Protein AF-A0A936RQV5-F1 (afdb_monomer)

Secondary structure (DSSP, 8-state):
---SEEEBHHHHHHH-TT----B--GGGGG-S-HHHHHHHHTT-EETTEE----TTTTHHHHHHHHHHHHHH-SPEEEEEES-TTSHHHHHHHHHHTT-EEEEEEEETT-EEEEEEETTEEEEE-TTS-EEEEE-SSEEE-TTS--TTHHHHHHHHHHHTTS--EEEE-S-HHHHHHHHH-TTEEEEE--TTSPP-S--EEEEEEES-SSTTTS-HHHHHHHHHHHHHHEEEEEEEEEEEEEE-TTS-EEEEEEEEEEEETTEEEEEEEEETT--TTHHHHHH------TTS---

Structure (mmCIF, N/CA/C/O backbone):
data_AF-A0A936RQV5-F1
#
_entry.id   AF-A0A936RQV5-F1
#
loop_
_atom_site.group_PDB
_atom_site.id
_atom_site.type_symbol
_atom_site.label_atom_id
_atom_site.label_alt_id
_atom_site.label_comp_id
_atom_site.label_asym_id
_atom_site.label_entity_id
_atom_site.label_seq_id
_atom_site.pdbx_PDB_ins_code
_atom_site.Cartn_x
_atom_site.Cartn_y
_atom_site.Cartn_z
_atom_site.occupancy
_atom_site.B_iso_or_equiv
_atom_site.auth_seq_id
_atom_site.auth_comp_id
_atom_site.auth_asym_id
_atom_site.auth_atom_id
_atom_site.pdbx_PDB_model_num
ATOM 1 N N . MET A 1 1 ? 4.960 -7.107 23.680 1.00 45.56 1 MET A N 1
ATOM 2 C CA . MET A 1 1 ? 3.583 -7.645 23.781 1.00 45.56 1 MET A CA 1
ATOM 3 C C . MET A 1 1 ? 2.616 -6.457 23.714 1.00 45.56 1 MET A C 1
ATOM 5 O O . MET A 1 1 ? 2.671 -5.625 24.605 1.00 45.56 1 MET A O 1
ATOM 9 N N . TYR A 1 2 ? 1.844 -6.263 22.633 1.00 52.94 2 TYR A N 1
ATOM 10 C CA . TYR A 1 2 ? 0.964 -5.079 22.516 1.00 52.94 2 TYR A CA 1
ATOM 11 C C . TYR A 1 2 ? -0.380 -5.294 23.223 1.00 52.94 2 TYR A C 1
ATOM 13 O O . TYR A 1 2 ? -0.983 -6.361 23.090 1.00 52.94 2 TYR A O 1
ATOM 21 N N . ASN A 1 3 ? -0.859 -4.250 23.902 1.00 66.50 3 ASN A N 1
ATOM 22 C CA . ASN A 1 3 ? -2.126 -4.232 24.632 1.00 66.50 3 ASN A CA 1
ATOM 23 C C . ASN A 1 3 ? -3.342 -4.389 23.697 1.00 66.50 3 ASN A C 1
ATOM 25 O O . ASN A 1 3 ? -3.417 -3.737 22.654 1.00 66.50 3 ASN A O 1
ATOM 29 N N . THR A 1 4 ? -4.307 -5.221 24.107 1.00 85.38 4 THR A N 1
ATOM 30 C CA . THR A 1 4 ? -5.611 -5.446 23.444 1.00 85.38 4 THR A CA 1
ATOM 31 C C . THR A 1 4 ? -6.472 -4.183 23.390 1.00 85.38 4 THR A C 1
ATOM 33 O O . THR A 1 4 ? -7.238 -3.995 22.448 1.00 85.38 4 THR A O 1
ATOM 36 N N . ILE A 1 5 ? -6.323 -3.300 24.379 1.00 91.00 5 ILE A N 1
ATOM 37 C CA . ILE A 1 5 ? -6.981 -1.995 24.435 1.00 91.00 5 ILE A CA 1
ATOM 38 C C . ILE A 1 5 ? -5.913 -0.910 24.401 1.00 91.00 5 ILE A C 1
ATOM 40 O O . ILE A 1 5 ? -4.919 -0.973 25.125 1.00 91.00 5 ILE A O 1
ATOM 44 N N . LYS A 1 6 ? -6.147 0.107 23.581 1.00 93.19 6 LYS A N 1
ATOM 45 C CA . LYS A 1 6 ? -5.338 1.318 23.499 1.00 93.19 6 LYS A CA 1
ATOM 46 C C . LYS A 1 6 ? -6.208 2.546 23.754 1.00 93.19 6 LYS A C 1
ATOM 48 O O . LYS A 1 6 ? -7.417 2.539 23.516 1.00 93.19 6 LYS A O 1
ATOM 53 N N . LEU A 1 7 ? -5.579 3.603 24.254 1.00 95.31 7 LEU A N 1
ATOM 54 C CA . LEU A 1 7 ? -6.224 4.892 24.475 1.00 95.31 7 LEU A CA 1
ATOM 55 C C . LEU A 1 7 ? -6.353 5.639 23.143 1.00 95.31 7 LEU A C 1
ATOM 57 O O . LEU A 1 7 ? -5.394 5.691 22.370 1.00 95.31 7 LEU A O 1
ATOM 61 N N . ASN A 1 8 ? -7.523 6.222 22.885 1.00 95.94 8 ASN A N 1
ATOM 62 C CA . ASN A 1 8 ? -7.718 7.128 21.755 1.00 95.94 8 ASN A CA 1
ATOM 63 C C . ASN A 1 8 ? -6.989 8.450 22.047 1.00 95.94 8 ASN A C 1
ATOM 65 O O . ASN A 1 8 ? -7.396 9.213 22.927 1.00 95.94 8 ASN A O 1
ATOM 69 N N . LYS A 1 9 ? -5.887 8.705 21.336 1.00 95.12 9 LYS A N 1
ATOM 70 C CA . LYS A 1 9 ? -4.972 9.821 21.609 1.00 95.12 9 LYS A CA 1
ATOM 71 C C . LYS A 1 9 ? -5.694 11.169 21.607 1.00 95.12 9 LYS A C 1
ATOM 73 O O . LYS A 1 9 ? -5.463 11.968 22.506 1.00 95.12 9 LYS A O 1
ATOM 78 N N . LYS A 1 10 ? -6.610 11.388 20.660 1.00 94.06 10 LYS A N 1
ATOM 79 C CA . LYS A 1 10 ? -7.346 12.650 20.482 1.00 94.06 10 LYS A CA 1
ATOM 80 C C . LYS A 1 10 ? -8.156 13.034 21.722 1.00 94.06 10 LYS A C 1
ATOM 82 O O . LYS A 1 10 ? -8.052 14.158 22.198 1.00 94.06 10 LYS A O 1
ATOM 87 N N . TYR A 1 11 ? -8.916 12.091 22.280 1.00 95.88 11 TYR A N 1
ATOM 88 C CA . TYR A 1 11 ? -9.704 12.330 23.494 1.00 95.88 11 TYR A CA 1
ATOM 89 C C . TYR A 1 11 ? -8.835 12.448 24.740 1.00 95.88 11 TYR A C 1
ATOM 91 O O . TYR A 1 11 ? -9.040 13.322 25.574 1.00 95.88 11 TYR A O 1
ATOM 99 N N . TRP A 1 12 ? -7.855 11.562 24.905 1.00 96.00 12 TRP A N 1
ATOM 100 C CA . TRP A 1 12 ? -7.086 11.571 26.142 1.00 96.00 12 TRP A CA 1
ATOM 101 C C . TRP A 1 12 ? -6.092 12.724 26.218 1.00 96.00 12 TRP A C 1
ATOM 103 O O . TRP A 1 12 ? -5.854 13.208 27.315 1.00 96.00 12 TRP A O 1
ATOM 113 N N . GLN A 1 13 ? -5.574 13.228 25.096 1.00 94.56 13 GLN A N 1
ATOM 114 C CA . GLN A 1 13 ? -4.744 14.435 25.095 1.00 94.56 13 GLN A CA 1
ATOM 115 C C . GLN A 1 13 ? -5.543 15.712 25.372 1.00 94.56 13 GLN A C 1
ATOM 117 O O . GLN A 1 13 ? -4.975 16.660 25.903 1.00 94.56 13 GLN A O 1
ATOM 122 N N . SER A 1 14 ? -6.854 15.742 25.102 1.00 94.50 14 SER A N 1
ATOM 123 C CA . SER A 1 14 ? -7.680 16.892 25.496 1.00 94.50 14 SER A CA 1
ATOM 124 C C . SER A 1 14 ? -7.872 16.986 27.015 1.00 94.50 14 SER A C 1
ATOM 126 O O . SER A 1 14 ? -8.160 18.061 27.525 1.00 94.50 14 SER A O 1
ATOM 128 N N . ILE A 1 15 ? -7.731 15.868 27.736 1.00 95.31 15 ILE A N 1
ATOM 129 C CA . ILE A 1 15 ? -7.855 15.797 29.203 1.00 95.31 15 ILE A CA 1
ATOM 130 C C . ILE A 1 15 ? -6.473 15.807 29.869 1.00 95.31 15 ILE A C 1
ATOM 132 O O . ILE A 1 15 ? -6.263 16.464 30.882 1.00 95.31 15 ILE A O 1
ATOM 136 N N . LEU A 1 16 ? -5.521 15.074 29.294 1.00 94.94 16 LEU A N 1
ATOM 137 C CA . LEU A 1 16 ? -4.155 14.893 29.771 1.00 94.94 16 LEU A CA 1
ATOM 138 C C . LEU A 1 16 ? -3.176 15.226 28.631 1.00 94.94 16 LEU A C 1
ATOM 140 O O . LEU A 1 16 ? -2.646 14.314 27.993 1.00 94.94 16 LEU A O 1
ATOM 144 N N . PRO A 1 17 ? -2.879 16.514 28.371 1.00 92.19 17 PRO A N 1
ATOM 145 C CA . PRO A 1 17 ? -2.064 16.937 27.223 1.00 92.19 17 PRO A CA 1
ATOM 146 C C . PRO A 1 17 ? -0.667 16.307 27.164 1.00 92.19 17 PRO A C 1
ATOM 148 O O . PRO A 1 17 ? -0.108 16.111 26.088 1.00 92.19 17 PRO A O 1
ATOM 151 N N . LYS A 1 18 ? -0.103 15.938 28.321 1.00 92.31 18 LYS A N 1
ATOM 152 C CA . LYS A 1 18 ? 1.209 15.279 28.432 1.00 92.31 18 LYS A CA 1
ATOM 153 C C . LYS A 1 18 ? 1.166 13.767 28.171 1.00 92.31 18 LYS A C 1
ATOM 155 O O . LYS A 1 18 ? 2.207 13.113 28.245 1.00 92.31 18 LYS A O 1
ATOM 160 N N . LEU A 1 19 ? -0.003 13.188 27.884 1.00 88.50 19 LEU A N 1
ATOM 161 C CA . LEU A 1 19 ? -0.127 11.762 27.607 1.00 88.50 19 LEU A CA 1
ATOM 162 C C . LEU A 1 19 ? 0.571 11.420 26.285 1.00 88.50 19 LEU A C 1
ATOM 164 O O . LEU A 1 19 ? 0.120 11.776 25.194 1.00 88.50 19 LEU A O 1
ATOM 168 N N . ARG A 1 20 ? 1.683 10.692 26.406 1.00 84.69 20 ARG A N 1
ATOM 169 C CA . ARG A 1 20 ? 2.469 10.193 25.269 1.00 84.69 20 ARG A CA 1
ATOM 170 C C . ARG A 1 20 ? 1.921 8.884 24.698 1.00 84.69 20 ARG A C 1
ATOM 172 O O . ARG A 1 20 ? 2.168 8.573 23.539 1.00 84.69 20 ARG A O 1
ATOM 179 N N . TYR A 1 21 ? 1.169 8.128 25.498 1.00 86.69 21 TYR A N 1
ATOM 180 C CA . TYR A 1 21 ? 0.694 6.792 25.148 1.00 86.69 21 TYR A CA 1
ATOM 181 C C . TYR A 1 21 ? -0.739 6.835 24.613 1.00 86.69 21 TYR A C 1
ATOM 183 O O . TYR A 1 21 ? -1.693 7.050 25.356 1.00 86.69 21 TYR A O 1
ATOM 191 N N . GLY A 1 22 ? -0.896 6.602 23.314 1.00 90.81 22 GLY A N 1
ATOM 192 C CA . GLY A 1 22 ? -2.190 6.515 22.648 1.00 90.81 22 GLY A CA 1
ATOM 193 C C . GLY A 1 22 ? -2.016 6.186 21.173 1.00 90.81 22 GLY A C 1
ATOM 194 O O . GLY A 1 22 ? -0.913 6.285 20.637 1.00 90.81 22 GLY A O 1
ATOM 195 N N . VAL A 1 23 ? -3.100 5.785 20.521 1.00 94.38 23 VAL A N 1
ATOM 196 C CA . VAL A 1 23 ? -3.140 5.625 19.061 1.00 94.38 23 VAL A CA 1
ATOM 197 C C . VAL A 1 23 ? -3.974 6.726 18.423 1.00 94.38 23 VAL A C 1
ATOM 199 O O . VAL A 1 23 ? -4.853 7.265 19.107 1.00 94.38 23 VAL A O 1
ATOM 202 N N . PRO A 1 24 ? -3.716 7.066 17.147 1.00 95.12 24 PRO A N 1
ATOM 203 C CA . PRO A 1 24 ? -4.602 7.927 16.372 1.00 95.12 24 PRO A CA 1
ATOM 204 C C . PRO A 1 24 ? -6.071 7.503 16.474 1.00 95.12 24 PRO A C 1
ATOM 206 O O . PRO A 1 24 ? -6.373 6.358 16.814 1.00 95.12 24 PRO A O 1
ATOM 209 N N . ASP A 1 25 ? -6.985 8.433 16.214 1.00 96.50 25 ASP A N 1
ATOM 210 C CA . ASP A 1 25 ? -8.419 8.156 16.250 1.00 96.50 25 ASP A CA 1
ATOM 211 C C . ASP A 1 25 ? -8.826 7.385 14.982 1.00 96.50 25 ASP A C 1
ATOM 213 O O . ASP A 1 25 ? -8.865 7.976 13.906 1.00 96.50 25 ASP A O 1
ATOM 217 N N . PRO A 1 26 ? -9.152 6.083 15.054 1.00 95.56 26 PRO A N 1
ATOM 218 C CA . PRO A 1 26 ? -9.539 5.324 13.869 1.00 95.56 26 PRO A CA 1
ATOM 219 C C . PRO A 1 26 ? -10.877 5.788 13.279 1.00 95.56 26 PRO A C 1
ATOM 221 O O . PRO A 1 26 ? -11.216 5.375 12.179 1.00 95.56 26 PRO A O 1
ATOM 224 N N . LEU A 1 27 ? -11.652 6.630 13.976 1.00 96.25 27 LEU A N 1
ATOM 225 C CA . LEU A 1 27 ? -12.865 7.236 13.418 1.00 96.25 27 LEU A CA 1
ATOM 226 C C . LEU A 1 27 ? -12.553 8.340 12.398 1.00 96.25 27 LEU A C 1
ATOM 228 O O . LEU A 1 27 ? -13.417 8.688 11.594 1.00 96.25 27 LEU A O 1
ATOM 232 N N . ASP A 1 28 ? -11.318 8.849 12.380 1.00 96.38 28 ASP A N 1
ATOM 233 C CA . ASP A 1 28 ? -10.867 9.820 11.384 1.00 96.38 28 ASP A CA 1
ATOM 234 C C . ASP A 1 28 ? -10.707 9.194 9.973 1.00 96.38 28 ASP A C 1
ATOM 236 O O . ASP A 1 28 ? -10.449 9.921 9.018 1.00 96.38 28 ASP A O 1
ATOM 240 N N . VAL A 1 29 ? -10.984 7.892 9.780 1.00 94.50 29 VAL A N 1
ATOM 241 C CA . VAL A 1 29 ? -11.186 7.287 8.438 1.00 94.50 29 VAL A CA 1
ATOM 242 C C . VAL A 1 29 ? -12.360 7.890 7.660 1.00 94.50 29 VAL A C 1
ATOM 244 O O . VAL A 1 29 ? -12.479 7.684 6.458 1.00 94.50 29 VAL A O 1
ATOM 247 N N . HIS A 1 30 ? -13.239 8.638 8.327 1.00 93.12 30 HIS A N 1
ATOM 248 C CA . HIS A 1 30 ? -14.297 9.414 7.678 1.00 93.12 30 HIS A CA 1
ATOM 249 C C . HIS A 1 30 ? -13.893 10.871 7.410 1.00 93.12 30 HIS A C 1
ATOM 251 O O . HIS A 1 30 ? -14.703 11.653 6.911 1.00 93.12 30 HIS A O 1
ATOM 257 N N . SER A 1 31 ? -12.674 11.270 7.780 1.00 93.62 31 SER A N 1
ATOM 258 C CA . SER A 1 31 ? -12.207 12.638 7.595 1.00 93.62 31 SER A CA 1
ATOM 259 C C . SER A 1 31 ? -11.957 12.944 6.120 1.00 93.62 31 SER A C 1
ATOM 261 O O . SER A 1 31 ? -11.432 12.113 5.383 1.00 93.62 31 SER A O 1
ATOM 263 N N . ALA A 1 32 ? -12.291 14.165 5.700 1.00 90.69 32 ALA A N 1
ATOM 264 C CA . ALA A 1 32 ? -11.837 14.706 4.418 1.00 90.69 32 ALA A CA 1
ATOM 265 C C . ALA A 1 32 ? -10.353 15.124 4.459 1.00 90.69 32 ALA A C 1
ATOM 267 O O . ALA A 1 32 ? -9.725 15.289 3.421 1.00 90.69 32 ALA A O 1
ATOM 268 N N . ASP A 1 33 ? -9.791 15.293 5.657 1.00 93.50 33 ASP A N 1
ATOM 269 C CA . ASP A 1 33 ? -8.380 15.602 5.863 1.00 93.50 33 ASP A CA 1
ATOM 270 C C . ASP A 1 33 ? -7.536 14.341 5.636 1.00 93.50 33 ASP A C 1
ATOM 272 O O . ASP A 1 33 ? -7.628 13.359 6.381 1.00 93.50 33 ASP A O 1
ATOM 276 N N . GLN A 1 34 ? -6.701 14.380 4.597 1.00 90.50 34 GLN A N 1
ATOM 277 C CA . GLN A 1 34 ? -5.870 13.254 4.181 1.00 90.50 34 GLN A CA 1
ATOM 278 C C . GLN A 1 34 ? -4.917 12.776 5.274 1.00 90.50 34 GLN A C 1
ATOM 280 O O . GLN A 1 34 ? -4.737 11.573 5.446 1.00 90.50 34 GLN A O 1
ATOM 285 N N . HIS A 1 35 ? -4.315 13.705 6.015 1.00 91.31 35 HIS A N 1
ATOM 286 C CA . HIS A 1 35 ? -3.362 13.362 7.059 1.00 91.31 35 HIS A CA 1
ATOM 287 C C . HIS A 1 35 ? -4.074 12.618 8.191 1.00 91.31 35 HIS A C 1
ATOM 289 O O . HIS A 1 35 ? -3.595 11.587 8.661 1.00 91.31 35 HIS A O 1
ATOM 295 N N . LYS A 1 36 ? -5.262 13.089 8.591 1.00 94.00 36 LYS A N 1
ATOM 296 C CA . LYS A 1 36 ? -6.083 12.395 9.595 1.00 94.00 36 LYS A CA 1
ATOM 297 C C . LYS A 1 36 ? -6.534 11.016 9.119 1.00 94.00 36 LYS A C 1
ATOM 299 O O . LYS A 1 36 ? -6.460 10.068 9.898 1.00 94.00 36 LYS A O 1
ATOM 304 N N . PHE A 1 37 ? -6.934 10.889 7.853 1.00 94.69 37 PHE A N 1
ATOM 305 C CA . PHE A 1 37 ? -7.273 9.598 7.256 1.00 94.69 37 PHE A CA 1
ATOM 306 C C . PHE A 1 37 ? -6.089 8.620 7.318 1.00 94.69 37 PHE A C 1
ATOM 308 O O . PHE A 1 37 ? -6.224 7.523 7.857 1.00 94.69 37 PHE A O 1
ATOM 315 N N . SER A 1 38 ? -4.910 9.022 6.835 1.00 92.44 38 SER A N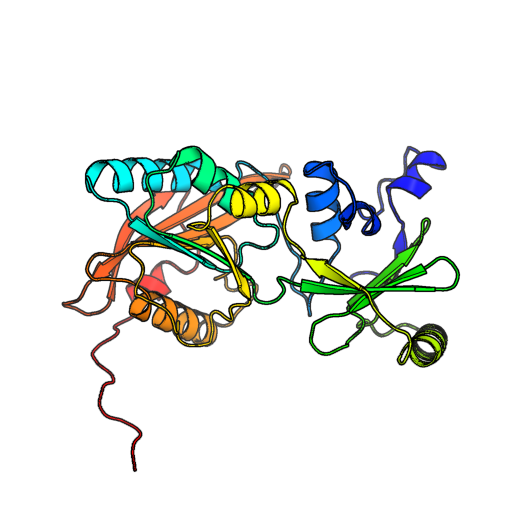 1
ATOM 316 C CA . SER A 1 38 ? -3.704 8.182 6.837 1.00 92.44 38 SER A CA 1
ATOM 317 C C . SER A 1 38 ? -3.247 7.810 8.253 1.00 92.44 38 SER A C 1
ATOM 319 O O . SER A 1 38 ? -2.881 6.663 8.506 1.00 92.44 38 SER A O 1
ATOM 321 N N . GLU A 1 39 ? -3.329 8.732 9.218 1.00 92.69 39 GLU A N 1
ATOM 322 C CA . GLU A 1 39 ? -3.063 8.432 10.631 1.00 92.69 39 GLU A CA 1
ATOM 323 C C . GLU A 1 39 ? -4.057 7.414 11.208 1.00 92.69 39 GLU A C 1
ATOM 325 O O . GLU A 1 39 ? -3.655 6.493 11.923 1.00 92.69 39 GLU A O 1
ATOM 330 N N . ALA A 1 40 ? -5.345 7.529 10.875 1.00 94.81 40 ALA A N 1
ATOM 331 C CA . ALA A 1 40 ? -6.364 6.564 11.276 1.00 94.81 40 ALA A CA 1
ATOM 332 C C . ALA A 1 40 ? -6.095 5.175 10.674 1.00 94.81 40 ALA A C 1
ATOM 334 O O . ALA A 1 40 ? -6.198 4.165 11.375 1.00 94.81 40 ALA A O 1
ATOM 335 N N . MET A 1 41 ? -5.667 5.116 9.410 1.00 93.75 41 MET A N 1
ATOM 336 C CA . MET A 1 41 ? -5.323 3.872 8.716 1.00 93.75 41 MET A CA 1
ATOM 337 C C . MET A 1 41 ? -4.184 3.099 9.392 1.00 93.75 41 MET A C 1
ATOM 339 O O . MET A 1 41 ? -4.246 1.870 9.447 1.00 93.75 41 MET A O 1
ATOM 343 N N . LYS A 1 42 ? -3.208 3.783 10.010 1.00 91.44 42 LYS A N 1
ATOM 344 C CA . LYS A 1 42 ? -2.112 3.147 10.779 1.00 91.44 42 LYS A CA 1
ATOM 345 C C . LYS A 1 42 ? -2.597 2.317 11.969 1.00 91.44 42 LYS A C 1
ATOM 347 O O . LYS A 1 42 ? -1.872 1.459 12.477 1.00 91.44 42 LYS A O 1
ATOM 352 N N . VAL A 1 43 ? -3.818 2.570 12.438 1.00 92.44 43 VAL A N 1
ATOM 353 C CA . VAL A 1 43 ? -4.433 1.869 13.571 1.00 92.44 43 VAL A CA 1
ATOM 354 C C . VAL A 1 43 ? -5.055 0.543 13.140 1.00 92.44 43 VAL A C 1
ATOM 356 O O . VAL A 1 43 ? -5.169 -0.360 13.974 1.00 92.44 43 VAL A O 1
ATOM 359 N N . PHE A 1 44 ? -5.426 0.405 11.864 1.00 92.12 44 PHE A N 1
ATOM 360 C CA . PHE A 1 44 ? -5.991 -0.823 11.320 1.00 92.12 44 PHE A CA 1
ATOM 361 C C . PHE A 1 44 ? -4.913 -1.901 11.248 1.00 92.12 44 PHE A C 1
ATOM 363 O O . PHE A 1 44 ? -3.816 -1.690 10.729 1.00 92.12 44 PHE A O 1
ATOM 370 N N . ASN A 1 45 ? -5.246 -3.065 11.796 1.00 86.25 45 ASN A N 1
ATOM 371 C CA . ASN A 1 45 ? -4.382 -4.228 11.812 1.00 86.25 45 ASN A CA 1
ATOM 372 C C . ASN A 1 45 ? -5.144 -5.397 11.193 1.00 86.25 45 ASN A C 1
ATOM 374 O O . ASN A 1 45 ? -6.175 -5.811 11.721 1.00 86.25 45 ASN A O 1
ATOM 378 N N . PHE A 1 46 ? -4.627 -5.909 10.084 1.00 84.88 46 PHE A N 1
ATOM 379 C CA . PHE A 1 46 ? -5.151 -7.096 9.429 1.00 84.88 46 PHE A CA 1
ATOM 380 C C . PHE A 1 46 ? -4.192 -8.249 9.721 1.00 84.88 46 PHE A C 1
ATOM 382 O O . PHE A 1 46 ? -3.160 -8.375 9.065 1.00 84.88 46 PHE A O 1
ATOM 389 N N . ARG A 1 47 ? -4.507 -9.068 10.734 1.00 79.94 47 ARG A N 1
ATOM 390 C CA . ARG A 1 47 ? -3.746 -10.282 11.091 1.00 79.94 47 ARG A CA 1
ATOM 391 C C . ARG A 1 47 ? -2.242 -10.057 11.316 1.00 79.94 47 ARG A C 1
ATOM 393 O O . ARG A 1 47 ? -1.405 -10.849 10.902 1.00 79.94 47 ARG A O 1
ATOM 400 N N . GLY A 1 48 ? -1.884 -8.964 11.979 1.00 74.00 48 GLY A N 1
ATOM 401 C CA . GLY A 1 48 ? -0.500 -8.587 12.282 1.00 74.00 48 GLY A CA 1
ATOM 402 C C . GLY A 1 48 ? 0.104 -7.557 11.327 1.00 74.00 48 GLY A C 1
ATOM 403 O O . GLY A 1 48 ? 1.122 -6.957 11.673 1.00 74.00 48 GLY A O 1
ATOM 404 N N . VAL A 1 49 ? -0.531 -7.294 10.182 1.00 75.62 49 VAL A N 1
ATOM 405 C CA . VAL A 1 49 ? -0.057 -6.311 9.204 1.00 75.62 49 VAL A CA 1
ATOM 406 C C . VAL A 1 49 ? -0.639 -4.937 9.528 1.00 75.62 49 VAL A C 1
ATOM 408 O O . VAL A 1 49 ? -1.857 -4.739 9.511 1.00 75.62 49 VAL A O 1
ATOM 411 N N . TYR A 1 50 ? 0.246 -3.983 9.823 1.00 75.19 50 TYR A N 1
ATOM 412 C CA . TYR A 1 50 ? -0.103 -2.576 10.010 1.00 75.19 50 TYR A CA 1
ATOM 413 C C . TYR A 1 50 ? 0.129 -1.803 8.720 1.00 75.19 50 TYR A C 1
ATOM 415 O O . TYR A 1 50 ? 1.191 -1.910 8.106 1.00 75.19 50 TYR A O 1
ATOM 423 N N . LYS A 1 51 ? -0.838 -0.963 8.359 1.00 74.38 51 LYS A N 1
ATOM 424 C CA . LYS A 1 51 ? -0.727 -0.055 7.220 1.00 74.38 51 LYS A CA 1
ATOM 425 C C . LYS A 1 51 ? 0.180 1.120 7.588 1.00 74.38 51 LYS A C 1
ATOM 427 O O . LYS A 1 51 ? -0.239 2.022 8.303 1.00 74.38 51 LYS A O 1
ATOM 432 N N . THR A 1 52 ? 1.437 1.120 7.144 1.00 74.94 52 THR A N 1
ATOM 433 C CA . THR A 1 52 ? 2.315 2.294 7.281 1.00 74.94 52 THR A CA 1
ATOM 434 C C . THR A 1 52 ? 2.243 3.125 6.005 1.00 74.94 52 THR A C 1
ATOM 436 O O . THR A 1 52 ? 2.740 2.716 4.960 1.00 74.94 52 THR A O 1
ATOM 439 N N . THR A 1 53 ? 1.623 4.302 6.075 1.00 72.69 53 THR A N 1
ATOM 440 C CA . THR A 1 53 ? 1.393 5.167 4.906 1.00 72.69 53 THR A CA 1
ATOM 441 C C . THR A 1 53 ? 1.756 6.623 5.172 1.00 72.69 53 THR A C 1
ATOM 443 O O . THR A 1 53 ? 1.893 7.048 6.323 1.00 72.69 53 THR A O 1
ATOM 446 N N . GLY A 1 54 ? 1.970 7.365 4.087 1.00 76.00 54 GLY A N 1
ATOM 447 C CA . GLY A 1 54 ? 2.279 8.790 4.101 1.00 76.00 54 GLY A CA 1
ATOM 448 C C . GLY A 1 54 ? 2.803 9.258 2.745 1.00 76.00 54 GLY A C 1
ATOM 449 O O . GLY A 1 54 ? 3.493 8.508 2.051 1.00 76.00 54 GLY A O 1
ATOM 450 N N . SER A 1 55 ? 2.482 10.499 2.393 1.00 82.12 55 SER A N 1
ATOM 451 C CA . SER A 1 55 ? 2.928 11.144 1.158 1.00 82.12 55 SER A CA 1
ATOM 452 C C . SER A 1 55 ? 4.440 11.373 1.138 1.00 82.12 55 SER A C 1
ATOM 454 O O . SER A 1 55 ? 5.057 11.606 2.179 1.00 82.12 55 SER A O 1
ATOM 456 N N . GLY A 1 56 ? 5.036 11.351 -0.052 1.00 86.19 56 GLY A N 1
ATOM 457 C CA . GLY A 1 56 ? 6.433 11.720 -0.294 1.00 86.19 56 GLY A CA 1
ATOM 458 C C . GLY A 1 56 ? 7.470 10.700 0.185 1.00 86.19 56 GLY A C 1
ATOM 459 O O . GLY A 1 56 ? 8.665 10.927 0.029 1.00 86.19 56 GLY A O 1
ATOM 460 N N . ARG A 1 57 ? 7.041 9.558 0.733 1.00 89.69 57 ARG A N 1
ATOM 461 C CA . ARG A 1 57 ? 7.942 8.547 1.315 1.00 89.69 57 ARG A CA 1
ATOM 462 C C . ARG A 1 57 ? 8.690 7.703 0.282 1.00 89.69 57 ARG A C 1
ATOM 464 O O . ARG A 1 57 ? 9.605 6.986 0.660 1.00 89.69 57 ARG A O 1
ATOM 471 N N . LEU A 1 58 ? 8.263 7.734 -0.983 1.00 94.12 58 LEU A N 1
ATOM 472 C CA . LEU A 1 58 ? 8.840 6.954 -2.092 1.00 94.12 58 LEU A CA 1
ATOM 473 C C . LEU A 1 58 ? 9.412 7.872 -3.189 1.00 94.12 58 LEU A C 1
ATOM 475 O O . LEU A 1 58 ? 9.431 7.524 -4.372 1.00 94.12 58 LEU A O 1
ATOM 479 N N . ARG A 1 59 ? 9.779 9.103 -2.812 1.00 95.75 59 ARG A N 1
ATOM 480 C CA . ARG A 1 59 ? 10.066 10.203 -3.736 1.00 95.75 59 ARG A CA 1
ATOM 481 C C . ARG A 1 59 ? 11.189 9.873 -4.719 1.00 95.75 59 ARG A C 1
ATOM 483 O O . ARG A 1 59 ? 11.078 10.259 -5.881 1.00 95.75 59 ARG A O 1
ATOM 490 N N . GLN A 1 60 ? 12.253 9.207 -4.272 1.00 97.62 60 GLN A N 1
ATOM 491 C CA . GLN A 1 60 ? 13.436 8.960 -5.102 1.00 97.62 60 GLN A CA 1
ATOM 492 C C . GLN A 1 60 ? 13.130 7.933 -6.192 1.00 97.62 60 GLN A C 1
ATOM 494 O O . GLN A 1 60 ? 13.378 8.192 -7.369 1.00 97.62 60 GLN A O 1
ATOM 499 N N . THR A 1 61 ? 12.491 6.818 -5.834 1.00 98.19 61 THR A N 1
ATOM 500 C CA . THR A 1 61 ? 12.064 5.811 -6.813 1.00 98.19 61 THR A CA 1
ATOM 501 C C . THR A 1 61 ? 11.022 6.377 -7.769 1.00 98.19 61 THR A C 1
ATOM 503 O O . THR A 1 61 ? 11.084 6.124 -8.967 1.00 98.19 61 THR A O 1
ATOM 506 N N . GLN A 1 62 ? 10.076 7.182 -7.278 1.00 97.81 62 GLN A N 1
ATOM 507 C CA . GLN A 1 62 ? 9.065 7.808 -8.133 1.00 97.81 62 GLN A CA 1
ATOM 508 C C . GLN A 1 62 ? 9.673 8.774 -9.158 1.00 97.81 62 GLN A C 1
ATOM 510 O O . GLN A 1 62 ? 9.201 8.813 -10.292 1.00 97.81 62 GLN A O 1
ATOM 515 N N . LEU A 1 63 ? 10.720 9.526 -8.793 1.00 98.12 63 LEU A N 1
ATOM 516 C CA . LEU A 1 63 ? 11.474 10.353 -9.743 1.00 98.12 63 LEU A CA 1
ATOM 517 C C . LEU A 1 63 ? 12.130 9.507 -10.825 1.00 98.12 63 LEU A C 1
ATOM 519 O O . LEU A 1 63 ? 11.926 9.781 -12.003 1.00 98.12 63 LEU A O 1
ATOM 523 N N . PHE A 1 64 ? 12.832 8.447 -10.427 1.00 98.25 64 PHE A N 1
ATOM 524 C CA . PHE A 1 64 ? 13.435 7.521 -11.378 1.00 98.25 64 PHE A CA 1
ATOM 525 C C . PHE A 1 64 ? 12.393 6.946 -12.352 1.00 98.25 64 PHE A C 1
ATOM 527 O O . PHE A 1 64 ? 12.606 6.954 -13.563 1.00 98.25 64 PHE A O 1
ATOM 534 N N . LEU A 1 65 ? 11.242 6.489 -11.843 1.00 97.94 65 LEU A N 1
ATOM 535 C CA . LEU A 1 65 ? 10.167 5.952 -12.680 1.00 97.94 65 LEU A CA 1
ATOM 536 C C . LEU A 1 65 ? 9.593 7.013 -13.623 1.00 97.94 65 LEU A C 1
ATOM 538 O O . LEU A 1 65 ? 9.364 6.712 -14.790 1.00 97.94 65 LEU A O 1
ATOM 542 N N . LYS A 1 66 ? 9.385 8.247 -13.150 1.00 97.56 66 LYS A N 1
ATOM 543 C CA . LYS A 1 66 ? 8.919 9.360 -13.986 1.00 97.56 66 LYS A CA 1
ATOM 544 C C . LYS A 1 66 ? 9.869 9.605 -15.158 1.00 97.56 66 LYS A C 1
ATOM 546 O O . LYS A 1 66 ? 9.410 9.679 -16.295 1.00 97.56 66 LYS A O 1
ATOM 551 N N . ASP A 1 67 ? 11.164 9.716 -14.882 1.00 97.25 67 ASP A N 1
ATOM 552 C CA . ASP A 1 67 ? 12.171 10.003 -15.904 1.00 97.25 67 ASP A CA 1
ATOM 553 C C . ASP A 1 67 ? 12.294 8.837 -16.897 1.00 97.25 67 ASP A C 1
ATOM 555 O O . ASP A 1 67 ? 12.371 9.052 -18.106 1.00 97.25 67 ASP A O 1
ATOM 559 N N . HIS A 1 68 ? 12.207 7.596 -16.406 1.00 96.06 68 HIS A N 1
ATOM 560 C CA . HIS A 1 68 ? 12.174 6.408 -17.257 1.00 96.06 68 HIS A CA 1
ATOM 561 C C . HIS A 1 68 ? 10.945 6.387 -18.178 1.00 96.06 68 HIS A C 1
ATOM 563 O O . HIS A 1 68 ? 11.080 6.161 -19.375 1.00 96.06 68 HIS A O 1
ATOM 569 N N . ILE A 1 69 ? 9.750 6.657 -17.644 1.00 95.88 69 ILE A N 1
ATOM 570 C CA . ILE A 1 69 ? 8.506 6.703 -18.427 1.00 95.88 69 ILE A CA 1
ATOM 571 C C . ILE A 1 69 ? 8.574 7.802 -19.489 1.00 95.88 69 ILE A C 1
ATOM 573 O O . ILE A 1 69 ? 8.179 7.572 -20.629 1.00 95.88 69 ILE A O 1
ATOM 577 N N . ALA A 1 70 ? 9.106 8.976 -19.141 1.00 95.31 70 ALA A N 1
ATOM 578 C CA . ALA A 1 70 ? 9.281 10.069 -20.091 1.00 95.31 70 ALA A CA 1
ATOM 579 C C . ALA A 1 70 ? 10.181 9.672 -21.276 1.00 95.31 70 ALA A C 1
ATOM 581 O O . ALA A 1 70 ? 9.923 10.093 -22.399 1.00 95.31 70 ALA A O 1
ATOM 582 N N . ALA A 1 71 ? 11.189 8.823 -21.050 1.00 95.12 71 ALA A N 1
ATOM 583 C CA . ALA A 1 71 ? 12.092 8.351 -22.098 1.00 95.12 71 ALA A CA 1
ATOM 584 C C . ALA A 1 71 ? 11.466 7.320 -23.059 1.00 95.12 71 ALA A C 1
ATOM 586 O O . ALA A 1 71 ? 11.958 7.165 -24.177 1.00 95.12 71 ALA A O 1
ATOM 587 N N . LEU A 1 72 ? 10.390 6.626 -22.662 1.00 91.25 72 LEU A N 1
ATOM 588 C CA . LEU A 1 72 ? 9.725 5.621 -23.506 1.00 91.25 72 LEU A CA 1
ATOM 589 C C . LEU A 1 72 ? 8.901 6.242 -24.646 1.00 91.25 72 LEU A C 1
ATOM 591 O O . LEU A 1 72 ? 8.587 5.550 -25.608 1.00 91.25 72 LEU A O 1
ATOM 595 N N . ASN A 1 73 ? 8.568 7.536 -24.566 1.00 89.44 73 ASN A N 1
ATOM 596 C CA . ASN A 1 73 ? 7.723 8.260 -25.530 1.00 89.44 73 ASN A CA 1
ATOM 597 C C . ASN A 1 73 ? 6.324 7.646 -25.766 1.00 89.44 73 ASN A C 1
ATOM 599 O O . ASN A 1 73 ? 5.638 8.023 -26.715 1.00 89.44 73 ASN A O 1
ATOM 603 N N . GLU A 1 74 ? 5.864 6.748 -24.892 1.00 92.44 74 GLU A N 1
ATOM 604 C CA . GLU A 1 74 ? 4.534 6.140 -24.950 1.00 92.44 74 GLU A CA 1
ATOM 605 C C . GLU A 1 74 ? 3.894 6.024 -23.551 1.00 92.44 74 GLU A C 1
ATOM 607 O O . GLU A 1 74 ? 4.600 5.843 -22.554 1.00 92.44 74 GLU A O 1
ATOM 612 N N . PRO A 1 75 ? 2.554 6.127 -23.427 1.00 92.75 75 PRO A N 1
ATOM 613 C CA . PRO A 1 75 ? 1.878 5.946 -22.145 1.00 92.75 75 PRO A CA 1
ATOM 614 C C . PRO A 1 75 ? 1.983 4.504 -21.628 1.00 92.75 75 PRO A C 1
ATOM 616 O O . PRO A 1 75 ? 1.587 3.555 -22.302 1.00 92.75 75 PRO A O 1
ATOM 619 N N . VAL A 1 76 ? 2.415 4.346 -20.376 1.00 96.94 76 VAL A N 1
ATOM 620 C CA . VAL A 1 76 ? 2.619 3.034 -19.738 1.00 96.94 76 VAL A CA 1
ATOM 621 C C . VAL A 1 76 ? 1.434 2.570 -18.892 1.00 96.94 76 VAL A C 1
ATOM 623 O O . VAL A 1 76 ? 0.705 3.385 -18.328 1.00 96.94 76 VAL A O 1
ATOM 626 N N . SER A 1 77 ? 1.254 1.261 -18.742 1.00 98.50 77 SER A N 1
ATOM 627 C CA . SER A 1 77 ? 0.346 0.684 -17.742 1.00 98.50 77 SER A CA 1
ATOM 628 C C . SER A 1 77 ? 1.113 0.341 -16.466 1.00 98.50 77 SER A C 1
ATOM 630 O O . SER A 1 77 ? 2.207 -0.224 -16.540 1.00 98.50 77 SER A O 1
ATOM 632 N N . ILE A 1 78 ? 0.552 0.685 -15.307 1.00 98.75 78 ILE A N 1
ATOM 633 C CA . ILE A 1 78 ? 1.197 0.549 -13.995 1.00 98.75 78 ILE A CA 1
ATOM 634 C C . ILE A 1 78 ? 0.308 -0.283 -13.069 1.00 98.75 78 ILE A C 1
ATOM 636 O O . ILE A 1 78 ? -0.892 -0.026 -12.983 1.00 98.75 78 ILE A O 1
ATOM 640 N N . LEU A 1 79 ? 0.901 -1.243 -12.361 1.00 98.81 79 LEU A N 1
ATOM 641 C CA . LEU A 1 79 ? 0.285 -2.007 -11.277 1.00 98.81 79 LEU A CA 1
ATOM 642 C C . LEU A 1 79 ? 0.969 -1.672 -9.949 1.00 98.81 79 LEU A C 1
ATOM 644 O O . LEU A 1 79 ? 2.108 -2.064 -9.726 1.00 98.81 79 LEU A O 1
ATOM 648 N N . ASP A 1 80 ? 0.274 -0.965 -9.065 1.00 98.69 80 ASP A N 1
ATOM 649 C CA . ASP A 1 80 ? 0.718 -0.674 -7.701 1.00 98.69 80 ASP A CA 1
ATOM 650 C C . ASP A 1 80 ? 0.080 -1.675 -6.727 1.00 98.69 80 ASP A C 1
ATOM 652 O O . ASP A 1 80 ? -1.147 -1.733 -6.576 1.00 98.69 80 ASP A O 1
ATOM 656 N N . ILE A 1 81 ? 0.914 -2.515 -6.116 1.00 98.25 81 ILE A N 1
ATOM 657 C CA . ILE A 1 81 ? 0.520 -3.649 -5.280 1.00 98.25 81 ILE A CA 1
ATOM 658 C C . ILE A 1 81 ? 0.750 -3.314 -3.810 1.00 98.25 81 ILE A C 1
ATOM 660 O O . ILE A 1 81 ? 1.866 -3.006 -3.390 1.00 98.25 81 ILE A O 1
ATOM 664 N N . GLY A 1 82 ? -0.299 -3.468 -3.002 1.00 95.81 82 GLY A N 1
ATOM 665 C CA . GLY A 1 82 ? -0.244 -3.153 -1.575 1.00 95.81 82 GLY A CA 1
ATOM 666 C C . GLY A 1 82 ? -0.251 -1.648 -1.319 1.00 95.81 82 GLY A C 1
ATOM 667 O O . GLY A 1 82 ? 0.428 -1.167 -0.414 1.00 95.81 82 GLY A O 1
ATOM 668 N N . ALA A 1 83 ? -1.026 -0.906 -2.112 1.00 95.62 83 ALA A N 1
ATOM 669 C CA . ALA A 1 83 ? -1.119 0.548 -2.065 1.00 95.62 83 ALA A CA 1
ATOM 670 C C . ALA A 1 83 ? -1.638 1.095 -0.722 1.00 95.62 83 ALA A C 1
ATOM 672 O O . ALA A 1 83 ? -1.539 2.293 -0.458 1.00 95.62 83 ALA A O 1
ATOM 673 N N . SER A 1 84 ? -2.166 0.240 0.159 1.00 93.75 84 SER A N 1
ATOM 674 C CA . SER A 1 84 ? -2.589 0.564 1.515 1.00 93.75 84 SER A CA 1
ATOM 675 C C . SER A 1 84 ? -3.707 1.606 1.593 1.00 93.75 84 SER A C 1
ATOM 677 O O . SER A 1 84 ? -4.868 1.201 1.621 1.00 93.75 84 SER A O 1
ATOM 679 N N . ASP A 1 85 ? -3.384 2.904 1.667 1.00 95.06 85 ASP A N 1
ATOM 680 C CA . ASP A 1 85 ? -4.337 4.022 1.595 1.00 95.06 85 ASP A CA 1
ATOM 681 C C . ASP A 1 85 ? -4.264 4.794 0.268 1.00 95.06 85 ASP A C 1
ATOM 683 O O . ASP A 1 85 ? -5.026 5.733 0.056 1.00 95.06 85 ASP A O 1
ATOM 687 N N . GLY A 1 86 ? -3.353 4.413 -0.627 1.00 96.00 86 GLY A N 1
ATOM 688 C CA . GLY A 1 86 ? -3.164 5.009 -1.944 1.00 96.00 86 GLY A CA 1
ATOM 689 C C . GLY A 1 86 ? -2.469 6.371 -1.952 1.00 96.00 86 GLY A C 1
ATOM 690 O O . GLY A 1 86 ? -2.373 6.977 -3.016 1.00 96.00 86 GLY A O 1
ATOM 691 N N . SER A 1 87 ? -1.971 6.876 -0.817 1.00 95.50 87 SER A N 1
ATOM 692 C CA . SER A 1 87 ? -1.274 8.175 -0.766 1.00 95.50 87 SER A CA 1
ATOM 693 C C . SER A 1 87 ? -0.040 8.207 -1.674 1.00 95.50 87 SER A C 1
ATOM 695 O O . SER A 1 87 ? 0.120 9.123 -2.475 1.00 95.50 87 SER A O 1
ATOM 697 N N . THR A 1 88 ? 0.788 7.164 -1.630 1.00 95.88 88 THR A N 1
ATOM 698 C CA . THR A 1 88 ? 1.978 7.057 -2.484 1.00 95.88 88 THR A CA 1
ATOM 699 C C . THR A 1 88 ? 1.625 6.810 -3.949 1.00 95.88 88 THR A C 1
ATOM 701 O O . THR A 1 88 ? 2.317 7.304 -4.837 1.00 95.88 88 THR A O 1
ATOM 704 N N . SER A 1 89 ? 0.536 6.087 -4.222 1.00 97.75 89 SER A N 1
ATOM 705 C CA . SER A 1 89 ? 0.023 5.907 -5.584 1.00 97.75 89 SER A CA 1
ATOM 706 C C . SER A 1 89 ? -0.407 7.249 -6.172 1.00 97.75 89 SER A C 1
ATOM 708 O O . SER A 1 89 ? -0.045 7.578 -7.299 1.00 97.75 89 SER A O 1
ATOM 710 N N . LEU A 1 90 ? -1.124 8.059 -5.384 1.00 97.44 90 LEU A N 1
ATOM 711 C CA . LEU A 1 90 ? -1.548 9.404 -5.761 1.00 97.44 90 LEU A CA 1
ATOM 712 C C . LEU A 1 90 ? -0.349 10.318 -6.047 1.00 97.44 90 LEU A C 1
ATOM 714 O O . LEU A 1 90 ? -0.376 11.045 -7.039 1.00 97.44 90 LEU A O 1
ATOM 718 N N . ASP A 1 91 ? 0.713 10.247 -5.239 1.00 97.00 91 ASP A N 1
ATOM 719 C CA . ASP A 1 91 ? 1.950 10.998 -5.487 1.00 97.00 91 ASP A CA 1
ATOM 720 C C . ASP A 1 91 ? 2.547 10.662 -6.861 1.00 97.00 91 ASP A C 1
ATOM 722 O O . ASP A 1 91 ? 2.873 11.569 -7.630 1.00 97.00 91 ASP A O 1
ATOM 726 N N . LEU A 1 92 ? 2.641 9.370 -7.209 1.00 97.88 92 LEU A N 1
ATOM 727 C CA . LEU A 1 92 ? 3.161 8.956 -8.513 1.00 97.88 92 LEU A CA 1
ATOM 728 C C . LEU A 1 92 ? 2.210 9.356 -9.648 1.00 97.88 92 LEU A C 1
ATOM 730 O O . LEU A 1 92 ? 2.663 9.900 -10.649 1.00 97.88 92 LEU A O 1
ATOM 734 N N . ILE A 1 93 ? 0.899 9.157 -9.494 1.00 98.19 93 ILE A N 1
ATOM 735 C CA . ILE A 1 93 ? -0.111 9.579 -10.479 1.00 98.19 93 ILE A CA 1
ATOM 736 C C . ILE A 1 93 ? 0.023 11.076 -10.788 1.00 98.19 93 ILE A C 1
ATOM 738 O O . ILE A 1 93 ? 0.025 11.469 -11.958 1.00 98.19 93 ILE A O 1
ATOM 742 N N . ASN A 1 94 ? 0.175 11.906 -9.754 1.00 97.50 94 ASN A N 1
ATOM 743 C CA . ASN A 1 94 ? 0.363 13.347 -9.902 1.00 97.50 94 ASN A CA 1
ATOM 744 C C . ASN A 1 94 ? 1.708 13.677 -10.559 1.00 97.50 94 ASN A C 1
ATOM 746 O O . ASN A 1 94 ? 1.762 14.528 -11.444 1.00 97.50 94 ASN A O 1
ATOM 750 N N . LEU A 1 95 ? 2.782 12.979 -10.179 1.00 97.31 95 LEU A N 1
ATOM 751 C CA . LEU A 1 95 ? 4.114 13.176 -10.750 1.00 97.31 95 LEU A CA 1
ATOM 752 C C . LEU A 1 95 ? 4.172 12.846 -12.250 1.00 97.31 95 LEU A C 1
ATOM 754 O O . LEU A 1 95 ? 4.896 13.513 -12.994 1.00 97.31 95 LEU A O 1
ATOM 758 N N . LEU A 1 96 ? 3.413 11.838 -12.686 1.00 96.81 96 LEU A N 1
ATOM 759 C CA . LEU A 1 96 ? 3.293 11.451 -14.092 1.00 96.81 96 LEU A CA 1
ATOM 760 C C . LEU A 1 96 ? 2.399 12.398 -14.894 1.00 96.81 96 LEU A C 1
ATOM 762 O O . LEU A 1 96 ? 2.493 12.403 -16.115 1.00 96.81 96 LEU A O 1
ATOM 766 N N . ASN A 1 97 ? 1.538 13.182 -14.239 1.00 94.31 97 ASN A N 1
ATOM 767 C CA . ASN A 1 97 ? 0.689 14.200 -14.863 1.00 94.31 97 ASN A CA 1
ATOM 768 C C . ASN A 1 97 ? -0.061 13.707 -16.123 1.00 94.31 97 ASN A C 1
ATOM 770 O O . ASN A 1 97 ? -0.122 14.383 -17.146 1.00 94.31 97 ASN A O 1
ATOM 774 N N . GLY A 1 98 ? -0.611 12.491 -16.060 1.00 92.00 98 GLY A N 1
ATOM 775 C CA . GLY A 1 98 ? -1.358 11.884 -17.165 1.00 92.00 98 GLY A CA 1
ATOM 776 C C . GLY A 1 98 ? -0.533 11.053 -18.154 1.00 92.00 9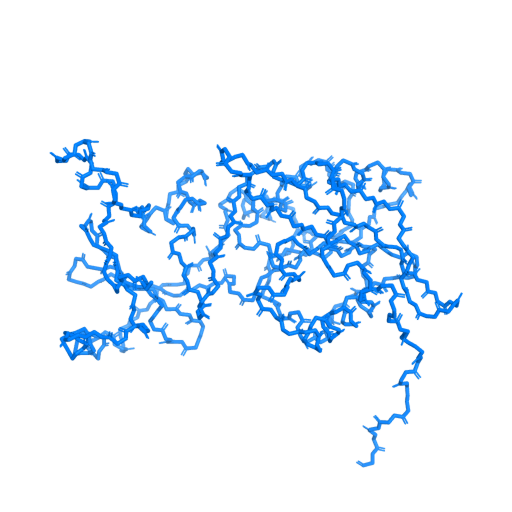8 GLY A C 1
ATOM 777 O O . GLY A 1 98 ? -1.147 10.416 -19.011 1.00 92.00 98 GLY A O 1
ATOM 778 N N . SER A 1 99 ? 0.792 10.970 -18.002 1.00 93.19 99 SER A N 1
ATOM 779 C CA . SER A 1 99 ? 1.698 10.124 -18.801 1.00 93.19 99 SER A CA 1
ATOM 780 C C . SER A 1 99 ? 1.617 8.632 -18.433 1.00 93.19 99 SER A C 1
ATOM 782 O O . SER A 1 99 ? 2.616 7.990 -18.125 1.00 93.19 99 SER A O 1
ATOM 784 N N . PHE A 1 100 ? 0.409 8.067 -18.427 1.00 97.50 100 PHE A N 1
ATOM 785 C CA . PHE A 1 100 ? 0.157 6.637 -18.231 1.00 97.50 100 PHE A CA 1
ATOM 786 C C . PHE A 1 100 ? -1.098 6.205 -18.999 1.00 97.50 100 PHE A C 1
ATOM 788 O O . PHE A 1 100 ? -2.069 6.947 -19.099 1.00 97.50 100 PHE A O 1
ATOM 795 N N . LYS A 1 101 ? -1.114 4.991 -19.538 1.00 98.00 101 LYS A N 1
ATOM 796 C CA . LYS A 1 101 ? -2.286 4.393 -20.187 1.00 98.00 101 LYS A CA 1
ATOM 797 C C . LYS A 1 101 ? -3.324 3.944 -19.159 1.00 98.00 101 LYS A C 1
ATOM 799 O O . LYS A 1 101 ? -4.511 4.216 -19.318 1.00 98.00 101 LYS A O 1
ATOM 804 N N . LYS A 1 102 ? -2.871 3.270 -18.101 1.00 98.56 102 LYS A N 1
ATOM 805 C CA . LYS A 1 102 ? -3.711 2.696 -17.045 1.00 98.56 102 LYS A CA 1
ATOM 806 C C . LYS A 1 102 ? -2.931 2.644 -15.733 1.00 98.56 102 LYS A C 1
ATOM 808 O O . LYS A 1 102 ? -1.731 2.388 -15.755 1.00 98.56 102 LYS A O 1
ATOM 813 N N . TYR A 1 103 ? -3.590 2.893 -14.607 1.00 98.69 103 TYR A N 1
ATOM 814 C CA . TYR A 1 103 ? -2.979 2.811 -13.281 1.00 98.69 103 TYR A CA 1
ATOM 815 C C . TYR A 1 103 ? -3.865 1.975 -12.358 1.00 98.69 103 TYR A C 1
ATOM 817 O O . TYR A 1 103 ? -4.923 2.426 -11.918 1.00 98.69 103 TYR A O 1
ATOM 825 N N . TYR A 1 104 ? -3.425 0.758 -12.061 1.00 98.81 104 TYR A N 1
ATOM 826 C CA . TYR A 1 104 ? -4.072 -0.149 -11.124 1.00 98.81 104 TYR A CA 1
ATOM 827 C C . TYR A 1 104 ? -3.543 0.113 -9.718 1.00 98.81 104 TYR A C 1
ATOM 829 O O . TYR A 1 104 ? -2.384 -0.162 -9.429 1.00 98.81 104 TYR A O 1
ATOM 837 N N . VAL A 1 105 ? -4.389 0.647 -8.842 1.00 98.56 105 VAL A N 1
ATOM 838 C CA . VAL A 1 105 ? -4.105 0.811 -7.415 1.00 98.56 105 VAL A CA 1
ATOM 839 C C . VAL A 1 105 ? -4.746 -0.351 -6.676 1.00 98.56 105 VAL A C 1
ATOM 841 O O . VAL A 1 105 ? -5.976 -0.455 -6.615 1.00 98.56 105 VAL A O 1
ATOM 844 N N . THR A 1 106 ? -3.920 -1.234 -6.124 1.00 98.50 106 THR A N 1
ATOM 845 C CA . THR A 1 106 ? -4.402 -2.499 -5.577 1.00 98.50 106 THR A CA 1
ATOM 846 C C . THR A 1 106 ? -3.945 -2.750 -4.151 1.00 98.50 106 THR A C 1
ATOM 848 O O . THR A 1 106 ? -2.839 -2.397 -3.750 1.00 98.50 106 THR A O 1
ATOM 851 N N . ASP A 1 107 ? -4.813 -3.370 -3.360 1.00 96.81 107 ASP A N 1
ATOM 852 C CA . ASP A 1 107 ? -4.514 -3.808 -1.998 1.00 96.81 107 ASP A CA 1
ATOM 853 C C . ASP A 1 107 ? -5.411 -4.997 -1.647 1.00 96.81 107 ASP A C 1
ATOM 855 O O . ASP A 1 107 ? -6.581 -5.026 -2.033 1.00 96.81 107 ASP A O 1
ATOM 859 N N . TYR A 1 108 ? -4.900 -5.968 -0.891 1.00 94.75 108 TYR A N 1
ATOM 860 C CA . TYR A 1 108 ? -5.705 -7.119 -0.475 1.00 94.75 108 TYR A CA 1
ATOM 861 C C . TYR A 1 108 ? -6.878 -6.697 0.429 1.00 94.75 108 TYR A C 1
ATOM 863 O O . TYR A 1 108 ? -7.995 -7.194 0.298 1.00 94.75 108 TYR A O 1
ATOM 871 N N . ASN A 1 109 ? -6.653 -5.715 1.310 1.00 92.69 109 ASN A N 1
ATOM 872 C CA . ASN A 1 109 ? -7.642 -5.175 2.240 1.00 92.69 109 ASN A CA 1
ATOM 873 C C . ASN A 1 109 ? -8.025 -3.740 1.849 1.00 92.69 109 ASN A C 1
ATOM 875 O O . ASN A 1 109 ? -7.860 -2.791 2.627 1.00 92.69 109 ASN A O 1
ATOM 879 N N . ILE A 1 110 ? -8.544 -3.574 0.631 1.00 94.75 110 ILE A N 1
ATOM 880 C CA . ILE A 1 110 ? -8.952 -2.262 0.111 1.00 94.75 110 ILE A CA 1
ATOM 881 C C . ILE A 1 110 ? -10.291 -1.775 0.675 1.00 94.75 110 ILE A C 1
ATOM 883 O O . ILE A 1 110 ? -10.585 -0.583 0.649 1.00 94.75 110 ILE A O 1
ATOM 887 N N . ARG A 1 111 ? -11.112 -2.682 1.213 1.00 95.62 111 ARG A N 1
ATOM 888 C CA . ARG A 1 111 ? -12.414 -2.380 1.819 1.00 95.62 111 ARG A CA 1
ATOM 889 C C . ARG A 1 111 ? -12.545 -3.041 3.180 1.00 95.62 111 ARG A C 1
ATOM 891 O O . ARG A 1 111 ? -12.030 -4.132 3.413 1.00 95.62 111 ARG A O 1
ATOM 898 N N . CYS A 1 112 ? -13.308 -2.399 4.050 1.00 95.75 112 CYS A N 1
ATOM 899 C CA . CYS A 1 112 ? -13.861 -3.016 5.244 1.00 95.75 112 CYS A CA 1
ATOM 900 C C . CYS A 1 112 ? -15.346 -2.660 5.361 1.00 95.75 112 CYS A C 1
ATOM 902 O O . CYS A 1 112 ? -15.859 -1.820 4.625 1.00 95.75 112 CYS A O 1
ATOM 904 N N . ASN A 1 113 ? -16.043 -3.311 6.280 1.00 97.12 113 ASN A N 1
ATOM 905 C CA . ASN A 1 113 ? -17.408 -2.954 6.644 1.00 97.12 113 ASN A CA 1
ATOM 906 C C . ASN A 1 113 ? -17.415 -2.393 8.059 1.00 97.12 113 ASN A C 1
ATOM 908 O O . ASN A 1 113 ? -16.627 -2.839 8.892 1.00 97.12 113 ASN A O 1
ATOM 912 N N . TYR A 1 114 ? -18.321 -1.471 8.367 1.00 97.75 114 TYR A N 1
ATOM 913 C CA . TYR A 1 114 ? -18.450 -0.950 9.722 1.00 97.75 114 TYR A CA 1
ATOM 914 C C . TYR A 1 114 ? -19.896 -0.815 10.195 1.00 97.75 114 TYR A C 1
ATOM 916 O O . TYR A 1 114 ? -20.838 -0.769 9.402 1.00 97.75 114 TYR A O 1
ATOM 924 N N . ILE A 1 115 ? -20.058 -0.760 11.517 1.00 97.50 115 ILE A N 1
ATOM 925 C CA . ILE A 1 115 ? -21.326 -0.460 12.188 1.00 97.50 115 ILE A CA 1
ATOM 926 C C . ILE A 1 115 ? -21.090 0.333 13.471 1.00 97.50 115 ILE A C 1
ATOM 928 O O . ILE A 1 115 ? -20.202 0.008 14.261 1.00 97.50 115 ILE A O 1
ATOM 932 N N . SER A 1 116 ? -21.931 1.337 13.705 1.00 97.00 116 SER A N 1
ATOM 933 C CA . SER A 1 116 ? -21.979 2.088 14.959 1.00 97.00 116 SER A CA 1
ATOM 934 C C . SER A 1 116 ? -23.045 1.503 15.886 1.00 97.00 116 SER A C 1
ATOM 936 O O . SER A 1 116 ? -24.225 1.478 15.549 1.00 97.00 116 SER A O 1
ATOM 938 N N . TYR A 1 117 ? -22.650 1.044 17.071 1.00 96.19 117 TYR A N 1
ATOM 939 C CA . TYR A 1 117 ? -23.546 0.457 18.063 1.00 96.19 117 TYR A CA 1
ATOM 940 C C . TYR A 1 117 ? -23.131 0.840 19.488 1.00 96.19 117 TYR A C 1
ATOM 942 O O . TYR A 1 117 ? -22.000 0.604 19.913 1.00 96.19 117 TYR A O 1
ATOM 950 N N . LYS A 1 118 ? -24.067 1.429 20.247 1.00 94.69 118 LYS A N 1
ATOM 951 C CA . LYS A 1 118 ? -23.902 1.810 21.667 1.00 94.69 118 LYS A CA 1
ATOM 952 C C . LYS A 1 118 ? -22.589 2.556 21.971 1.00 94.69 118 LYS A C 1
ATOM 954 O O . LYS A 1 118 ? -21.886 2.230 22.926 1.00 94.69 118 LYS A O 1
ATOM 959 N N . GLY A 1 119 ? -22.260 3.558 21.152 1.00 94.56 119 GLY A N 1
ATOM 960 C CA . GLY A 1 119 ? -21.091 4.427 21.348 1.00 94.56 119 GLY A CA 1
ATOM 961 C C . GLY A 1 119 ? -19.755 3.854 20.865 1.00 94.56 119 GLY A C 1
ATOM 962 O O . GLY A 1 119 ? -18.716 4.471 21.104 1.00 94.56 119 GLY A O 1
ATOM 963 N N . TYR A 1 120 ? -19.777 2.703 20.189 1.00 96.88 120 TYR A N 1
ATOM 964 C CA . TYR A 1 120 ? -18.620 2.116 19.521 1.00 96.88 120 TYR A CA 1
ATOM 965 C C . TYR A 1 120 ? -18.886 1.957 18.027 1.00 96.88 120 TYR A C 1
ATOM 967 O O . TYR A 1 120 ? -20.002 1.632 17.631 1.00 96.88 120 TYR A O 1
ATOM 975 N N . THR A 1 121 ? -17.847 2.118 17.221 1.00 97.50 121 THR A N 1
ATOM 976 C CA . THR A 1 121 ? -17.804 1.720 15.817 1.00 97.50 121 THR A CA 1
ATOM 977 C C . THR A 1 121 ? -16.980 0.449 15.700 1.00 97.50 121 THR A C 1
ATOM 979 O O . THR A 1 121 ? -15.842 0.401 16.165 1.00 97.50 121 THR A O 1
ATOM 982 N N . TYR A 1 122 ? -17.552 -0.585 15.099 1.00 97.06 122 TYR A N 1
ATOM 983 C CA . TYR A 1 122 ? -16.909 -1.873 14.866 1.00 97.06 122 TYR A CA 1
ATOM 984 C C . TYR A 1 122 ? 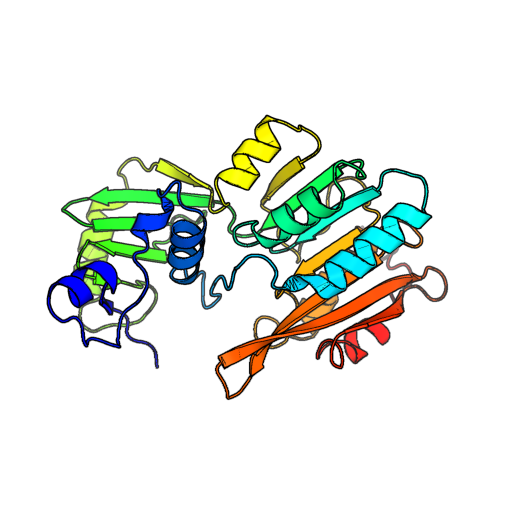-16.569 -1.986 13.389 1.00 97.06 122 TYR A C 1
ATOM 986 O O . TYR A 1 122 ? -17.446 -1.763 12.559 1.00 97.06 122 TYR A O 1
ATOM 994 N N . PHE A 1 123 ? -15.329 -2.344 13.077 1.00 96.81 123 PHE A N 1
ATOM 995 C CA . PHE A 1 123 ? -14.830 -2.545 11.723 1.00 96.81 123 PHE A CA 1
ATOM 996 C C . PHE A 1 123 ? -14.568 -4.027 11.480 1.00 96.81 123 PHE A C 1
ATOM 998 O O . PHE A 1 123 ? -14.035 -4.730 12.345 1.00 96.81 123 PHE A O 1
ATOM 1005 N N . PHE A 1 124 ? -14.911 -4.482 10.283 1.00 94.94 124 PHE A N 1
ATOM 1006 C CA . PHE A 1 124 ? -14.867 -5.877 9.880 1.00 94.94 124 PHE A CA 1
ATOM 1007 C C . PHE A 1 124 ? -14.161 -6.038 8.543 1.00 94.94 124 PHE A C 1
ATOM 1009 O O . PHE A 1 124 ? -14.385 -5.247 7.627 1.00 94.94 124 PHE A O 1
ATOM 1016 N N . ASN A 1 125 ? -13.348 -7.079 8.417 1.00 93.25 125 ASN A N 1
ATOM 1017 C CA . ASN A 1 125 ? -12.747 -7.443 7.137 1.00 93.25 125 ASN A CA 1
ATOM 1018 C C . ASN A 1 125 ? -13.793 -8.065 6.177 1.00 93.25 125 ASN A C 1
ATOM 1020 O O . ASN A 1 125 ? -14.946 -8.290 6.573 1.00 93.25 125 ASN A O 1
ATOM 1024 N N . PRO A 1 126 ? -13.423 -8.349 4.913 1.00 90.50 126 PRO A N 1
ATOM 1025 C CA . PRO A 1 126 ? -14.318 -9.007 3.958 1.00 90.50 126 PRO A CA 1
ATOM 1026 C C . PRO A 1 126 ? -14.830 -10.382 4.421 1.00 90.50 126 PRO A C 1
ATOM 1028 O O . PRO A 1 126 ? -15.942 -10.765 4.075 1.00 90.50 126 PRO A O 1
ATOM 1031 N N . GLN A 1 127 ? -14.070 -11.092 5.261 1.00 91.25 127 GLN A N 1
ATOM 1032 C CA . GLN A 1 127 ? -14.449 -12.377 5.867 1.00 91.25 127 GLN A CA 1
ATOM 1033 C C . GLN A 1 127 ? -15.386 -12.226 7.078 1.00 91.25 127 GLN A C 1
ATOM 1035 O O . GLN A 1 127 ? -15.670 -13.202 7.770 1.00 91.25 127 GLN A O 1
ATOM 1040 N N . ASN A 1 128 ? -15.910 -11.020 7.324 1.00 91.19 128 ASN A N 1
ATOM 1041 C CA . ASN A 1 128 ? -16.857 -10.721 8.395 1.00 91.19 128 ASN A CA 1
ATOM 1042 C C . ASN A 1 128 ? -16.266 -10.812 9.818 1.00 91.19 128 ASN A C 1
ATOM 1044 O O . ASN A 1 128 ? -17.014 -10.818 10.801 1.00 91.19 128 ASN A O 1
ATOM 1048 N N . GLU A 1 129 ? -14.940 -10.852 9.945 1.00 91.88 129 GLU A N 1
ATOM 1049 C CA . GLU A 1 129 ? -14.212 -10.891 11.214 1.00 91.88 129 GLU A CA 1
ATOM 1050 C C . GLU A 1 129 ? -14.030 -9.463 11.742 1.00 91.88 129 GLU A C 1
ATOM 1052 O O . GLU A 1 129 ? -13.653 -8.560 10.994 1.00 91.88 129 GLU A O 1
ATOM 1057 N N . CYS A 1 130 ? -14.304 -9.231 13.031 1.00 93.38 130 CYS A N 1
ATOM 1058 C CA . CYS A 1 130 ? -14.108 -7.913 13.640 1.00 93.38 130 CYS A CA 1
ATOM 1059 C C . CYS A 1 130 ? -12.610 -7.663 13.846 1.00 93.38 130 CYS A C 1
ATOM 1061 O O . CYS A 1 130 ? -11.996 -8.276 14.717 1.00 93.38 130 CYS A O 1
ATOM 1063 N N . ILE A 1 131 ? -12.044 -6.724 13.094 1.00 93.19 131 ILE A N 1
ATOM 1064 C CA . ILE A 1 131 ? -10.612 -6.386 13.147 1.00 93.19 131 ILE A CA 1
ATOM 1065 C C . ILE A 1 131 ? -10.311 -5.277 14.160 1.00 93.19 131 ILE A C 1
ATOM 1067 O O . ILE A 1 131 ? -9.217 -5.201 14.717 1.00 93.19 131 ILE A O 1
ATOM 1071 N N . LEU A 1 132 ? -11.292 -4.408 14.421 1.00 94.69 132 LEU A N 1
ATOM 1072 C CA . LEU A 1 132 ? -11.122 -3.222 15.253 1.00 94.69 132 LEU A CA 1
ATOM 1073 C C . LEU A 1 132 ? -12.469 -2.788 15.829 1.00 94.69 132 LEU A C 1
ATOM 1075 O O . LEU A 1 132 ? -13.472 -2.783 15.122 1.00 94.69 132 LEU A O 1
ATOM 1079 N N . ALA A 1 133 ? -12.499 -2.360 17.087 1.00 95.75 133 ALA A N 1
ATOM 1080 C CA . ALA A 1 133 ? -13.613 -1.590 17.629 1.00 95.75 133 ALA A CA 1
ATOM 1081 C C . ALA A 1 133 ? -13.099 -0.303 18.262 1.00 95.75 133 ALA A C 1
ATOM 1083 O O . ALA A 1 133 ? -12.112 -0.312 18.994 1.00 95.75 133 ALA A O 1
ATOM 1084 N N . ALA A 1 134 ? -13.770 0.808 18.002 1.00 96.88 134 ALA A N 1
ATOM 1085 C CA . ALA A 1 134 ? -13.331 2.122 18.428 1.00 96.88 134 ALA A CA 1
ATOM 1086 C C . ALA A 1 134 ? -14.463 2.913 19.066 1.00 96.88 134 ALA A C 1
ATOM 1088 O O . ALA A 1 134 ? -15.615 2.818 18.672 1.00 96.88 134 ALA A O 1
ATOM 1089 N N . SER A 1 135 ? -14.122 3.725 20.050 1.00 96.50 135 SER A N 1
ATOM 1090 C CA . SER A 1 135 ? -14.980 4.759 20.615 1.00 96.50 135 SER A CA 1
ATOM 1091 C C . SER A 1 135 ? -14.176 6.048 20.713 1.00 96.50 135 SER A C 1
ATOM 1093 O O . SER A 1 135 ? -12.966 6.065 20.468 1.00 96.50 135 SER A O 1
ATOM 1095 N N . ARG A 1 136 ? -14.818 7.116 21.194 1.00 95.81 136 ARG A N 1
ATOM 1096 C CA . ARG A 1 136 ? -14.109 8.357 21.530 1.00 95.81 136 ARG A CA 1
ATOM 1097 C C . ARG A 1 136 ? -12.954 8.133 22.512 1.00 95.81 136 ARG A C 1
ATOM 1099 O O . ARG A 1 136 ? -11.995 8.878 22.462 1.00 95.81 136 ARG A O 1
ATOM 1106 N N . LYS A 1 137 ? -13.021 7.128 23.397 1.00 96.31 137 LYS A N 1
ATOM 1107 C CA . LYS A 1 137 ? -12.030 6.932 24.475 1.00 96.31 137 LYS A CA 1
ATOM 1108 C C . LYS A 1 137 ? -11.047 5.793 24.214 1.00 96.31 137 LYS A C 1
ATOM 1110 O O . LYS A 1 137 ? -9.896 5.866 24.641 1.00 96.31 137 LYS A O 1
ATOM 1115 N N . PHE A 1 138 ? -11.490 4.731 23.553 1.00 95.88 138 PHE A N 1
ATOM 1116 C CA . PHE A 1 138 ? -10.746 3.474 23.473 1.00 95.88 138 PHE A CA 1
ATOM 1117 C C . PHE A 1 138 ? -10.739 2.901 22.066 1.00 95.88 138 PHE A C 1
ATOM 1119 O O . PHE A 1 138 ? -11.726 3.015 21.342 1.00 95.88 138 PHE A O 1
ATOM 1126 N N . VAL A 1 139 ? -9.648 2.212 21.749 1.00 95.06 139 VAL A N 1
ATOM 1127 C CA . VAL A 1 139 ? -9.466 1.390 20.555 1.00 95.06 139 VAL A CA 1
ATOM 1128 C C . VAL A 1 139 ? -9.171 -0.040 21.005 1.00 95.06 139 VAL A C 1
ATOM 1130 O O . VA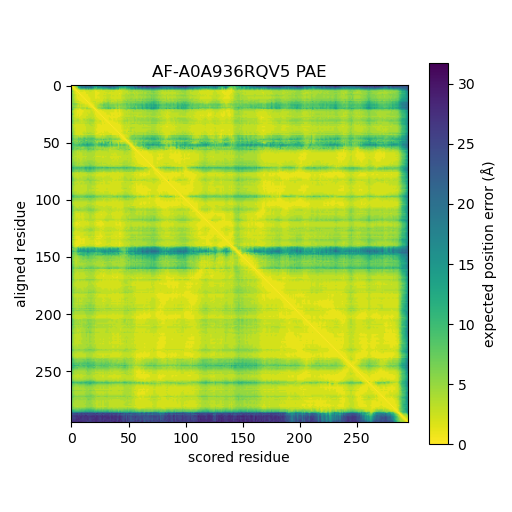L A 1 139 ? -8.309 -0.250 21.856 1.00 95.06 139 VAL A O 1
ATOM 1133 N N . ILE A 1 140 ? -9.900 -1.017 20.475 1.00 93.31 140 ILE A N 1
ATOM 1134 C CA . ILE A 1 140 ? -9.913 -2.411 20.930 1.00 93.31 140 ILE A CA 1
ATOM 1135 C C . ILE A 1 140 ? -9.608 -3.336 19.748 1.00 93.31 140 ILE A C 1
ATOM 1137 O O . ILE A 1 140 ? -10.242 -3.222 18.700 1.00 93.31 140 ILE A O 1
ATOM 1141 N N . TYR A 1 141 ? -8.677 -4.272 19.943 1.00 91.88 141 TYR A N 1
ATOM 1142 C CA . TYR A 1 141 ? -8.250 -5.265 18.949 1.00 91.88 141 TYR A CA 1
ATOM 1143 C C . TYR A 1 141 ? -8.718 -6.676 19.341 1.00 91.88 141 TYR A C 1
ATOM 1145 O O . TYR A 1 141 ? -8.124 -7.269 20.244 1.00 91.88 141 TYR A O 1
ATOM 1153 N N . PRO A 1 142 ? -9.752 -7.239 18.692 1.00 86.06 142 PRO A N 1
ATOM 1154 C CA . PRO A 1 142 ? -10.418 -8.458 19.169 1.00 86.06 142 PRO A CA 1
ATOM 1155 C C . PRO A 1 142 ? -9.566 -9.731 19.116 1.00 86.06 142 PRO A C 1
ATOM 1157 O O . PRO A 1 142 ? -9.739 -10.612 19.951 1.00 86.06 142 PRO A O 1
ATOM 1160 N N . GLU A 1 143 ? -8.631 -9.822 18.168 1.00 78.56 143 GLU A N 1
ATOM 1161 C CA . GLU A 1 143 ? -7.813 -11.023 17.917 1.00 78.56 143 GLU A CA 1
ATOM 1162 C C . GLU A 1 143 ? -6.861 -11.389 19.075 1.00 78.56 143 GLU A C 1
ATOM 1164 O O . GLU A 1 143 ? -6.260 -12.462 19.088 1.00 78.56 143 GLU A O 1
ATOM 1169 N N . ARG A 1 144 ? -6.701 -10.517 20.078 1.00 72.44 144 ARG A N 1
ATOM 1170 C CA . ARG A 1 144 ? -5.776 -10.738 21.196 1.00 72.44 144 ARG A CA 1
ATOM 1171 C C . ARG A 1 144 ? -6.513 -11.305 22.406 1.00 72.44 144 ARG A C 1
ATOM 1173 O O . ARG A 1 144 ? -7.403 -10.657 22.959 1.00 72.44 144 ARG A O 1
ATOM 1180 N N . LYS A 1 145 ? -6.092 -12.491 22.866 1.00 70.75 145 LYS A N 1
ATOM 1181 C CA . LYS A 1 145 ? -6.600 -13.125 24.095 1.00 70.75 145 LYS A CA 1
ATOM 1182 C C . LYS A 1 145 ? -6.502 -12.140 25.267 1.00 70.75 145 LYS A C 1
ATOM 1184 O O . LYS A 1 145 ? -5.416 -11.665 25.588 1.00 70.75 145 LYS A O 1
ATOM 1189 N N . TRP A 1 146 ? -7.634 -11.826 25.894 1.00 74.88 146 TRP A N 1
ATOM 1190 C CA . TRP A 1 146 ? -7.697 -10.960 27.071 1.00 74.88 146 TRP A CA 1
ATOM 1191 C C . TRP A 1 146 ? -8.763 -11.445 28.050 1.00 74.88 146 TRP A C 1
ATOM 1193 O O . TRP A 1 146 ? -9.747 -12.069 27.647 1.00 74.88 146 TRP A O 1
ATOM 1203 N N . LEU A 1 147 ? -8.566 -11.129 29.333 1.00 75.25 147 LEU A N 1
ATOM 1204 C CA . LEU A 1 147 ? -9.402 -11.578 30.456 1.00 75.25 147 LEU A CA 1
ATOM 1205 C C . LEU A 1 147 ? -10.894 -11.232 30.295 1.00 75.25 147 LEU A C 1
ATOM 1207 O O . LEU A 1 147 ? -11.747 -11.959 30.789 1.00 75.25 147 LEU A O 1
ATOM 1211 N N . PHE A 1 148 ? -11.227 -10.178 29.545 1.00 74.88 148 PHE A N 1
ATOM 1212 C CA . PHE A 1 148 ? -12.612 -9.757 29.299 1.00 74.88 148 PHE A CA 1
ATOM 1213 C C . PHE A 1 148 ? -13.106 -10.055 27.871 1.00 74.88 148 PHE A C 1
ATOM 1215 O O . PHE A 1 148 ? -14.085 -9.463 27.408 1.00 74.88 148 PHE A O 1
ATOM 1222 N N . GLY A 1 149 ? -12.465 -11.007 27.178 1.00 79.81 149 GLY A N 1
ATOM 1223 C CA . GLY A 1 149 ? -12.853 -11.497 25.846 1.00 79.81 149 GLY A CA 1
ATOM 1224 C C . GLY A 1 149 ? -14.329 -11.832 25.730 1.00 79.81 149 GLY A C 1
ATOM 1225 O O . GLY A 1 149 ? -14.980 -11.441 24.764 1.00 79.81 149 GLY A O 1
ATOM 1226 N N . PHE A 1 150 ? -14.883 -12.469 26.758 1.00 80.88 150 PHE A N 1
ATOM 1227 C CA . PHE A 1 150 ? -16.279 -12.885 26.781 1.00 80.88 150 PHE A CA 1
ATOM 1228 C C . PHE A 1 150 ? -17.263 -11.704 26.709 1.00 80.88 150 PHE A C 1
ATOM 1230 O O . PHE A 1 150 ? -18.243 -11.783 25.972 1.00 80.88 150 PHE A O 1
ATOM 1237 N N . LEU A 1 151 ? -16.994 -10.581 27.394 1.00 83.25 151 LEU A N 1
ATOM 1238 C CA . LEU A 1 151 ? -17.861 -9.393 27.348 1.00 83.25 151 LEU A CA 1
ATOM 1239 C C . LEU A 1 151 ? -17.870 -8.770 25.954 1.00 83.25 151 LEU A C 1
ATOM 1241 O O . LEU A 1 151 ? -18.911 -8.321 25.468 1.00 83.25 151 LEU A O 1
ATOM 1245 N N . PHE A 1 152 ? -16.706 -8.737 25.307 1.00 85.31 152 PHE A N 1
ATOM 1246 C CA . PHE A 1 152 ? -16.590 -8.231 23.949 1.00 85.31 152 PHE A CA 1
ATOM 1247 C C . PHE A 1 152 ? -17.272 -9.164 22.945 1.00 85.31 152 PHE A C 1
ATOM 1249 O O . PHE A 1 152 ? -18.065 -8.698 22.132 1.00 85.31 152 PHE A O 1
ATOM 1256 N N . ASN A 1 153 ? -17.068 -10.476 23.069 1.00 85.94 153 ASN A N 1
ATOM 1257 C CA . ASN A 1 153 ? -17.710 -11.482 22.223 1.00 85.94 153 ASN A CA 1
ATOM 1258 C C . ASN A 1 153 ? -19.236 -11.470 22.371 1.00 85.94 153 ASN A C 1
ATOM 1260 O O . ASN A 1 153 ? -19.947 -11.532 21.371 1.00 85.94 153 ASN A O 1
ATOM 1264 N N . ALA A 1 154 ? -19.757 -11.292 23.588 1.00 87.00 154 ALA A N 1
ATOM 1265 C CA . ALA A 1 154 ? -21.191 -11.132 23.818 1.00 87.00 154 ALA A CA 1
ATOM 1266 C C . ALA A 1 154 ? -21.753 -9.877 23.124 1.00 87.00 154 ALA A C 1
ATOM 1268 O O . ALA A 1 154 ? -22.875 -9.895 22.619 1.00 87.00 154 ALA A O 1
ATOM 1269 N N . LYS A 1 155 ? -20.983 -8.780 23.059 1.00 89.38 155 LYS A N 1
ATOM 1270 C CA . LYS A 1 155 ? -21.361 -7.591 22.276 1.00 89.38 155 LYS A CA 1
ATOM 1271 C C . LYS A 1 155 ? -21.285 -7.851 20.772 1.00 89.38 155 LYS A C 1
ATOM 1273 O O . LYS A 1 155 ? -22.220 -7.474 20.073 1.00 89.38 155 LYS A O 1
ATOM 1278 N N . LEU A 1 156 ? -20.230 -8.513 20.290 1.00 90.62 156 LEU A N 1
ATOM 1279 C CA . LEU A 1 156 ? -20.096 -8.895 18.880 1.00 90.62 156 LEU A CA 1
ATOM 1280 C C . LEU A 1 156 ? -21.257 -9.783 18.415 1.00 90.62 156 LEU A C 1
ATOM 1282 O O . LEU A 1 156 ? -21.809 -9.560 17.341 1.00 90.62 156 LEU A O 1
ATOM 1286 N N . ALA A 1 157 ? -21.682 -10.740 19.244 1.00 90.56 157 ALA A N 1
ATOM 1287 C CA . ALA A 1 157 ? -22.821 -11.604 18.948 1.00 90.56 157 ALA A CA 1
ATOM 1288 C C . ALA A 1 157 ? -24.110 -10.798 18.716 1.00 90.56 157 ALA A C 1
ATOM 1290 O O . ALA A 1 157 ? -24.848 -11.078 17.775 1.00 90.56 157 ALA A O 1
ATOM 1291 N N . LYS A 1 158 ? -24.339 -9.740 19.508 1.00 92.31 158 LYS A N 1
ATOM 1292 C CA . LYS A 1 158 ? -25.514 -8.858 19.376 1.00 92.31 158 LYS A CA 1
ATOM 1293 C C . LYS A 1 158 ? -25.522 -8.023 18.095 1.00 92.31 158 LYS A C 1
ATOM 1295 O O . LYS A 1 158 ? -26.587 -7.567 17.698 1.00 92.31 158 LYS A O 1
ATOM 1300 N N . ILE A 1 159 ? -24.366 -7.801 17.469 1.00 94.12 159 ILE A N 1
ATOM 1301 C CA . ILE A 1 159 ? -24.252 -6.982 16.251 1.00 94.12 159 ILE A CA 1
ATOM 1302 C C . ILE A 1 159 ? -24.011 -7.811 14.984 1.00 94.12 159 ILE A C 1
ATOM 1304 O O . ILE A 1 159 ? -23.966 -7.250 13.892 1.00 94.12 159 ILE A O 1
ATOM 1308 N N . LYS A 1 160 ? -23.872 -9.141 15.099 1.00 90.25 160 LYS A N 1
ATOM 1309 C CA . LYS A 1 160 ? -23.487 -10.024 13.986 1.00 90.25 160 LYS A CA 1
ATOM 1310 C C . LYS A 1 160 ? -24.426 -9.907 12.778 1.00 90.25 160 LYS A C 1
ATOM 1312 O O . LYS A 1 160 ? -23.925 -9.909 11.657 1.00 90.25 160 LYS A O 1
ATOM 1317 N N . GLY A 1 161 ? -25.734 -9.770 13.011 1.00 89.31 161 GLY A N 1
ATOM 1318 C CA . GLY A 1 161 ? -26.772 -9.678 11.973 1.00 89.31 161 GLY A CA 1
ATOM 1319 C C . GLY A 1 161 ? -27.266 -8.265 11.652 1.00 89.31 161 GLY A C 1
ATOM 1320 O O . GLY A 1 161 ? -28.215 -8.120 10.891 1.00 89.31 161 GLY A O 1
ATOM 1321 N N . LEU A 1 162 ? -26.671 -7.226 12.240 1.00 94.75 162 LEU A N 1
ATOM 1322 C CA . LEU A 1 162 ? -27.066 -5.855 11.928 1.00 94.75 162 LEU A CA 1
ATOM 1323 C C . LEU A 1 162 ? -26.489 -5.418 10.569 1.00 94.75 162 LEU A C 1
ATOM 1325 O O . LEU A 1 162 ? -25.382 -5.850 10.223 1.00 94.75 162 LEU A O 1
ATOM 1329 N N . PRO A 1 163 ? -27.200 -4.556 9.814 1.00 95.50 163 PRO A N 1
ATOM 1330 C CA . PRO A 1 163 ? -26.713 -4.039 8.541 1.00 95.50 163 PRO A CA 1
ATOM 1331 C C . PRO A 1 163 ? -25.427 -3.237 8.744 1.00 95.50 163 PRO A C 1
ATOM 1333 O O . PRO A 1 163 ? -25.235 -2.579 9.770 1.00 95.50 163 PRO A O 1
ATOM 1336 N N . ARG A 1 164 ? -24.536 -3.304 7.755 1.00 96.50 164 ARG A N 1
ATOM 1337 C CA . ARG A 1 164 ? -23.214 -2.678 7.811 1.00 96.50 164 ARG A CA 1
ATOM 1338 C C . ARG A 1 164 ? -22.983 -1.824 6.586 1.00 96.50 164 ARG A C 1
ATOM 1340 O O . ARG A 1 164 ? -23.471 -2.137 5.503 1.00 96.50 164 ARG A O 1
ATOM 1347 N N . THR A 1 165 ? -22.191 -0.783 6.774 1.00 97.25 165 THR A N 1
ATOM 1348 C CA . THR A 1 165 ? -21.814 0.140 5.711 1.00 97.25 165 THR A CA 1
ATOM 1349 C C . THR A 1 165 ? -20.428 -0.224 5.200 1.00 97.25 165 THR A C 1
ATOM 1351 O O . THR A 1 165 ? -19.512 -0.447 5.994 1.00 97.25 165 THR A O 1
ATOM 1354 N N . GLY A 1 166 ? -20.271 -0.290 3.879 1.00 96.69 166 GLY A N 1
ATOM 1355 C CA . GLY A 1 166 ? -18.966 -0.468 3.252 1.00 96.69 166 GLY A CA 1
ATOM 1356 C C . GLY A 1 166 ? -18.114 0.792 3.390 1.00 96.69 166 GLY A C 1
ATOM 1357 O O . GLY A 1 166 ? -18.604 1.906 3.221 1.00 96.69 166 GLY A O 1
ATOM 1358 N N . LEU A 1 167 ? -16.833 0.612 3.680 1.00 96.19 167 LEU A N 1
ATOM 1359 C CA . LEU A 1 167 ? -15.836 1.668 3.752 1.00 96.19 167 LEU A CA 1
ATOM 1360 C C . LEU A 1 167 ? -14.667 1.297 2.845 1.00 96.19 167 LEU A C 1
ATOM 1362 O O . LEU A 1 167 ? -14.045 0.244 3.010 1.00 96.19 167 LEU A O 1
ATOM 1366 N N . LEU A 1 168 ? -14.365 2.172 1.890 1.00 96.25 168 LEU A N 1
ATOM 1367 C CA . LEU A 1 168 ? -13.150 2.068 1.098 1.00 96.25 168 LEU A CA 1
ATOM 1368 C C . LEU A 1 168 ? -11.985 2.610 1.928 1.00 96.25 168 LEU A C 1
ATOM 1370 O O . LEU A 1 168 ? -12.020 3.740 2.406 1.00 96.25 168 LEU A O 1
ATOM 1374 N N . LEU A 1 169 ? -10.952 1.796 2.095 1.00 95.81 169 LEU A N 1
ATOM 1375 C CA . LEU A 1 169 ? -9.757 2.115 2.871 1.00 95.81 169 LEU A CA 1
ATOM 1376 C C . LEU A 1 169 ? -8.703 2.817 2.011 1.00 95.81 169 LEU A C 1
ATOM 1378 O O . LEU A 1 169 ? -7.515 2.549 2.142 1.00 95.81 169 LEU A O 1
ATOM 1382 N N . ILE A 1 170 ? -9.162 3.701 1.128 1.00 95.94 170 ILE A N 1
ATOM 1383 C CA . ILE A 1 170 ? -8.345 4.501 0.223 1.00 95.94 170 ILE A CA 1
ATOM 1384 C C . ILE A 1 170 ? -8.611 5.972 0.503 1.00 95.94 170 ILE A C 1
ATOM 1386 O O . ILE A 1 170 ? -9.745 6.372 0.756 1.00 95.94 170 ILE A O 1
ATOM 1390 N N . ASN A 1 171 ? -7.563 6.781 0.442 1.00 93.69 171 ASN A N 1
ATOM 1391 C CA . ASN A 1 171 ? -7.629 8.212 0.639 1.00 93.69 171 ASN A CA 1
ATOM 1392 C C . ASN A 1 171 ? -8.630 8.862 -0.329 1.00 93.69 171 ASN A C 1
ATOM 1394 O O . ASN A 1 171 ? -8.646 8.563 -1.524 1.00 93.69 171 ASN A O 1
ATOM 1398 N N . ARG A 1 172 ? -9.444 9.783 0.193 1.00 94.94 172 ARG A N 1
ATOM 1399 C CA . ARG A 1 172 ? -10.508 10.455 -0.556 1.00 94.94 172 ARG A CA 1
ATOM 1400 C C . ARG A 1 172 ? -10.017 11.150 -1.828 1.00 94.94 172 ARG A C 1
ATOM 1402 O O . ARG A 1 172 ? -10.668 11.006 -2.853 1.00 94.94 172 ARG A O 1
ATOM 1409 N N . ASN A 1 173 ? -8.858 11.804 -1.809 1.00 95.56 173 ASN A N 1
ATOM 1410 C CA . ASN A 1 173 ? -8.359 12.509 -2.992 1.00 95.56 173 ASN A CA 1
ATOM 1411 C C . ASN A 1 173 ? -8.009 11.538 -4.124 1.00 95.56 173 ASN A C 1
ATOM 1413 O O . ASN A 1 173 ? -8.157 11.886 -5.289 1.00 95.56 173 ASN A O 1
ATOM 1417 N N . LEU A 1 174 ? -7.563 10.315 -3.811 1.00 96.88 174 LEU A N 1
ATOM 1418 C CA . LEU A 1 174 ? -7.352 9.303 -4.845 1.00 96.88 174 LEU A CA 1
ATOM 1419 C C . LEU A 1 174 ? -8.689 8.801 -5.409 1.00 96.88 174 LEU A C 1
ATOM 1421 O O . LEU A 1 174 ? -8.783 8.556 -6.607 1.00 96.88 174 LEU A O 1
ATOM 1425 N N . GLN A 1 175 ? -9.726 8.690 -4.575 1.00 97.25 175 GLN A N 1
ATOM 1426 C CA . GLN A 1 175 ? -11.077 8.354 -5.042 1.00 97.25 175 GLN A CA 1
ATOM 1427 C C . GLN A 1 175 ? -11.639 9.447 -5.960 1.00 97.25 175 GLN A C 1
ATOM 1429 O O . GLN A 1 175 ? -12.172 9.139 -7.020 1.00 97.25 175 GLN A O 1
ATOM 1434 N N . GLU A 1 176 ? -11.483 10.717 -5.587 1.00 96.94 176 GLU A N 1
ATOM 1435 C CA . GLU A 1 176 ? -11.883 11.867 -6.408 1.00 96.94 176 GLU A CA 1
ATOM 1436 C C . GLU A 1 176 ? -11.103 11.874 -7.731 1.00 96.94 176 GLU A C 1
ATOM 1438 O O . GLU A 1 176 ? -11.700 11.926 -8.804 1.00 96.94 176 GLU A O 1
ATOM 1443 N N . LYS A 1 177 ? -9.782 11.652 -7.683 1.00 97.44 177 LYS A N 1
ATOM 1444 C CA . LYS A 1 177 ? -8.950 11.528 -8.888 1.00 97.44 177 LYS A CA 1
ATOM 1445 C C . LYS A 1 177 ? -9.392 10.380 -9.798 1.00 97.44 177 LYS A C 1
ATOM 1447 O O . LYS A 1 177 ? -9.327 10.509 -11.017 1.00 97.44 177 LYS A O 1
ATOM 1452 N N . GLN A 1 178 ? -9.826 9.260 -9.221 1.00 97.88 178 GLN A N 1
ATOM 1453 C CA . GLN A 1 178 ? -10.369 8.125 -9.966 1.00 97.88 178 GLN A CA 1
ATOM 1454 C C . GLN A 1 178 ? -11.690 8.480 -10.663 1.00 97.88 178 GLN A C 1
ATOM 1456 O O . GLN A 1 178 ? -11.898 8.085 -11.806 1.00 97.88 178 GLN A O 1
ATOM 1461 N N . GLN A 1 179 ? -12.570 9.234 -9.999 1.00 97.69 179 GLN A N 1
ATOM 1462 C CA . GLN A 1 179 ? -13.832 9.699 -10.589 1.00 97.69 179 GLN A CA 1
ATOM 1463 C C . GLN A 1 179 ? -13.596 10.649 -11.770 1.00 97.69 179 GLN A C 1
ATOM 1465 O O . GLN A 1 179 ? -14.340 10.611 -12.744 1.00 97.69 179 GLN A O 1
ATOM 1470 N N . GLU A 1 180 ? -12.539 11.459 -11.707 1.00 97.75 180 GLU A N 1
ATOM 1471 C CA . GLU A 1 180 ? -12.127 12.367 -12.784 1.00 97.75 180 GLU A CA 1
ATOM 1472 C C . GLU A 1 180 ? -11.384 11.664 -13.933 1.00 97.75 180 GLU A C 1
ATOM 1474 O O . GLU A 1 180 ? -11.258 12.222 -15.023 1.00 97.75 180 GLU A O 1
ATOM 1479 N N . ASN A 1 181 ? -10.836 10.466 -13.704 1.00 98.06 181 ASN A N 1
ATOM 1480 C CA . ASN A 1 181 ? -9.972 9.781 -14.662 1.00 98.06 181 ASN A CA 1
ATOM 1481 C C . ASN A 1 181 ? -10.152 8.257 -14.608 1.00 98.06 181 ASN A C 1
ATOM 1483 O O . ASN A 1 181 ? -9.506 7.562 -13.822 1.00 98.06 181 ASN A O 1
ATOM 1487 N N . GLU A 1 182 ? -10.942 7.725 -15.542 1.00 97.81 182 GLU A N 1
ATOM 1488 C CA . GLU A 1 182 ? -11.247 6.290 -15.698 1.00 97.81 182 GLU A CA 1
ATOM 1489 C C . GLU A 1 182 ? -10.024 5.383 -15.948 1.00 97.81 182 GLU A C 1
ATOM 1491 O O . GLU A 1 182 ? -10.094 4.147 -15.862 1.00 97.81 182 GLU A O 1
ATOM 1496 N N . ARG A 1 183 ? -8.862 5.973 -16.259 1.00 98.38 183 ARG A N 1
ATOM 1497 C CA . ARG A 1 183 ? -7.603 5.227 -16.372 1.00 98.38 183 ARG A CA 1
ATOM 1498 C C . ARG A 1 183 ? -7.076 4.770 -15.012 1.00 98.38 183 ARG A C 1
ATOM 1500 O O . ARG A 1 183 ? -6.240 3.871 -14.977 1.00 98.38 183 ARG A O 1
ATOM 1507 N N . ILE A 1 184 ? -7.546 5.356 -13.914 1.00 98.69 184 ILE A N 1
ATOM 1508 C CA . ILE A 1 184 ? -7.214 4.935 -12.552 1.00 98.69 184 ILE A CA 1
ATOM 1509 C C . ILE A 1 184 ? -8.236 3.882 -12.122 1.00 98.69 184 ILE A C 1
ATOM 1511 O O . ILE A 1 184 ? -9.443 4.113 -12.154 1.00 98.69 184 ILE A O 1
ATOM 1515 N N . VAL A 1 185 ? -7.758 2.710 -11.716 1.00 98.56 185 VAL A N 1
ATOM 1516 C CA . VAL A 1 185 ? -8.603 1.598 -11.269 1.00 98.56 185 VAL A CA 1
ATOM 1517 C C . VAL A 1 185 ? -8.198 1.203 -9.867 1.00 98.56 185 VAL A C 1
ATOM 1519 O O . VAL A 1 185 ? -7.063 0.809 -9.628 1.00 98.56 185 VAL A O 1
ATOM 1522 N N . ILE A 1 186 ? -9.148 1.295 -8.944 1.00 98.56 186 ILE A N 1
ATOM 1523 C CA . ILE A 1 186 ? -8.971 0.936 -7.541 1.00 98.56 186 ILE A CA 1
ATOM 1524 C C . ILE A 1 186 ? -9.671 -0.403 -7.308 1.00 98.56 186 ILE A C 1
ATOM 1526 O O . ILE A 1 186 ? -10.898 -0.480 -7.409 1.00 98.56 186 ILE A O 1
ATOM 1530 N N . MET A 1 187 ? -8.918 -1.464 -7.008 1.00 97.94 187 MET A N 1
ATOM 1531 C CA . MET A 1 187 ? -9.481 -2.817 -6.899 1.00 97.94 187 MET A CA 1
ATOM 1532 C C . MET A 1 187 ? -8.754 -3.703 -5.880 1.00 97.94 187 MET A C 1
ATOM 1534 O O . MET A 1 187 ? -7.575 -3.483 -5.603 1.00 97.94 187 MET A O 1
ATOM 1538 N N . PRO A 1 188 ? -9.433 -4.711 -5.299 1.00 97.19 188 PRO A N 1
ATOM 1539 C CA . PRO A 1 188 ? -8.753 -5.699 -4.478 1.00 97.19 188 PRO A CA 1
ATOM 1540 C C . PRO A 1 188 ? -7.827 -6.566 -5.338 1.00 97.19 188 PRO A C 1
ATOM 1542 O O . PRO A 1 188 ? -8.186 -6.934 -6.456 1.00 97.19 188 PRO A O 1
ATOM 1545 N N . TYR A 1 189 ? -6.659 -6.917 -4.803 1.00 97.75 189 TYR A N 1
ATOM 1546 C CA . TYR A 1 189 ? -5.748 -7.876 -5.429 1.00 97.75 189 TYR A CA 1
ATOM 1547 C C . TYR A 1 189 ? -4.908 -8.593 -4.371 1.00 97.75 189 TYR A C 1
ATOM 1549 O O . TYR A 1 189 ? -4.438 -7.976 -3.411 1.00 97.75 189 TYR A O 1
ATOM 1557 N N . ASN A 1 190 ? -4.723 -9.898 -4.556 1.00 97.00 190 ASN A N 1
ATOM 1558 C CA . ASN A 1 190 ? -3.836 -10.731 -3.759 1.00 97.00 190 ASN A CA 1
ATOM 1559 C C . ASN A 1 190 ? -2.549 -10.984 -4.555 1.00 97.00 190 ASN A C 1
ATOM 1561 O O . ASN A 1 190 ? -2.590 -11.636 -5.589 1.00 97.00 190 ASN A O 1
ATOM 1565 N N . VAL A 1 191 ? -1.400 -10.516 -4.059 1.00 97.50 191 VAL A N 1
ATOM 1566 C CA . VAL A 1 191 ? -0.106 -10.679 -4.752 1.00 97.50 191 VAL A CA 1
ATOM 1567 C C . VAL A 1 191 ? 0.311 -12.149 -4.935 1.00 97.50 191 VAL A C 1
ATOM 1569 O O . VAL A 1 191 ? 1.150 -12.461 -5.777 1.00 97.50 191 VAL A O 1
ATOM 1572 N N . PHE A 1 192 ? -0.275 -13.066 -4.162 1.00 97.62 192 PHE A N 1
ATOM 1573 C CA . PHE A 1 192 ? -0.035 -14.505 -4.289 1.00 97.62 192 PHE A CA 1
ATOM 1574 C C . PHE A 1 192 ? -0.888 -15.177 -5.369 1.00 97.62 192 PHE A C 1
ATOM 1576 O O . PHE A 1 192 ? -0.660 -16.344 -5.674 1.00 97.62 192 PHE A O 1
ATOM 1583 N N . GLU A 1 193 ? -1.830 -14.457 -5.972 1.00 98.00 193 GLU A N 1
ATOM 1584 C CA . GLU A 1 193 ? -2.628 -14.935 -7.099 1.00 98.00 193 GLU A CA 1
ATOM 1585 C C . GLU A 1 193 ? -2.078 -14.384 -8.425 1.00 98.00 193 GLU A C 1
ATOM 1587 O O . GLU A 1 193 ? -1.525 -13.281 -8.447 1.00 98.00 193 GLU A O 1
ATOM 1592 N N . PRO A 1 194 ? -2.222 -15.117 -9.545 1.00 98.00 194 PRO A N 1
ATOM 1593 C CA . PRO A 1 194 ? -1.851 -14.604 -10.857 1.00 98.00 194 PRO A CA 1
ATOM 1594 C C . PRO A 1 194 ? -2.615 -13.323 -11.208 1.00 98.00 194 PRO A C 1
ATOM 1596 O O . PRO A 1 194 ? -3.828 -13.225 -11.006 1.00 98.00 194 PRO A O 1
ATOM 1599 N N . TRP A 1 195 ? -1.919 -12.356 -11.806 1.00 98.25 195 TRP A N 1
ATOM 1600 C CA . TRP A 1 195 ? -2.560 -11.161 -12.348 1.00 98.25 195 TRP A CA 1
ATOM 1601 C C . TRP A 1 195 ? -3.447 -11.530 -13.545 1.00 98.25 195 TRP A C 1
ATOM 1603 O O . TRP A 1 195 ? -2.962 -12.067 -14.539 1.00 98.25 195 TRP A O 1
ATOM 1613 N N . ALA A 1 196 ? -4.746 -11.245 -13.439 1.00 97.50 196 ALA A N 1
ATOM 1614 C CA . ALA A 1 196 ? -5.753 -11.691 -14.406 1.00 97.50 196 ALA A CA 1
ATOM 1615 C C . ALA A 1 196 ? -6.080 -10.669 -15.513 1.00 97.50 196 ALA A C 1
ATOM 1617 O O . ALA A 1 196 ? -6.859 -10.982 -16.413 1.00 97.50 196 ALA A O 1
ATOM 1618 N N . LEU A 1 197 ? -5.538 -9.449 -15.436 1.00 98.00 197 LEU A N 1
ATOM 1619 C CA . LEU A 1 197 ? -5.759 -8.399 -16.437 1.00 98.00 197 LEU A CA 1
ATOM 1620 C C . LEU A 1 197 ? -4.586 -8.325 -17.424 1.00 98.00 197 LEU A C 1
ATOM 1622 O O . LEU A 1 197 ? -3.715 -9.196 -17.453 1.00 98.00 197 LEU A O 1
ATOM 1626 N N . GLU A 1 198 ? -4.562 -7.296 -18.270 1.00 97.50 198 GLU A N 1
ATOM 1627 C CA . GLU A 1 198 ? -3.485 -7.117 -19.233 1.00 97.50 198 GLU A CA 1
ATOM 1628 C C . GLU A 1 198 ? -2.120 -6.949 -18.558 1.00 97.50 198 GLU A C 1
ATOM 1630 O O . GLU A 1 198 ? -2.000 -6.447 -17.434 1.00 97.50 198 GLU A O 1
ATOM 1635 N N . LYS A 1 199 ? -1.069 -7.346 -19.283 1.00 98.31 199 LYS A N 1
ATOM 1636 C CA . LYS A 1 199 ? 0.304 -7.124 -18.838 1.00 98.31 199 LYS A CA 1
ATOM 1637 C C . LYS A 1 199 ? 0.584 -5.632 -18.694 1.00 98.31 199 LYS A C 1
ATOM 1639 O O . LYS A 1 199 ? 0.199 -4.828 -19.542 1.00 98.31 199 LYS A O 1
ATOM 1644 N N . VAL A 1 200 ? 1.317 -5.284 -17.646 1.00 98.56 200 VAL A N 1
ATOM 1645 C CA . VAL A 1 200 ? 1.693 -3.908 -17.323 1.00 98.56 200 VAL A CA 1
ATOM 1646 C C . VAL A 1 200 ? 3.156 -3.643 -17.649 1.00 98.56 200 VAL A C 1
ATOM 1648 O O . VAL A 1 200 ? 3.982 -4.552 -17.667 1.00 98.56 200 VAL A O 1
ATOM 1651 N N . ASN A 1 201 ? 3.506 -2.388 -17.903 1.00 98.50 201 ASN A N 1
ATOM 1652 C CA . ASN A 1 201 ? 4.896 -2.003 -18.137 1.00 98.50 201 ASN A CA 1
ATOM 1653 C C . ASN A 1 201 ? 5.658 -1.853 -16.819 1.00 98.50 201 ASN A C 1
ATOM 1655 O O . ASN A 1 201 ? 6.872 -2.023 -16.800 1.00 98.50 201 ASN A O 1
ATOM 1659 N N . ILE A 1 202 ? 4.964 -1.503 -15.732 1.00 98.75 202 ILE A N 1
ATOM 1660 C CA . ILE A 1 202 ? 5.580 -1.250 -14.430 1.00 98.75 202 ILE A CA 1
ATOM 1661 C C . ILE A 1 202 ? 4.748 -1.906 -13.334 1.00 98.75 202 ILE A C 1
ATOM 1663 O O . ILE A 1 202 ? 3.536 -1.715 -13.269 1.00 98.75 202 ILE A O 1
ATOM 1667 N N . VAL A 1 203 ? 5.415 -2.628 -12.443 1.00 98.81 203 VAL A N 1
ATOM 1668 C CA . VAL A 1 203 ? 4.878 -3.096 -11.168 1.00 98.81 203 VAL A CA 1
ATOM 1669 C C . VAL A 1 203 ? 5.588 -2.342 -10.048 1.00 98.81 203 VAL A C 1
ATOM 1671 O O . VAL A 1 203 ? 6.817 -2.295 -10.009 1.00 98.81 203 VAL A O 1
ATOM 1674 N N . VAL A 1 204 ? 4.826 -1.770 -9.123 1.00 98.69 204 VAL A N 1
ATOM 1675 C CA . VAL A 1 204 ? 5.328 -1.120 -7.909 1.00 98.69 204 VAL A CA 1
ATOM 1676 C C . VAL A 1 204 ? 4.867 -1.933 -6.705 1.00 98.69 204 VAL A C 1
ATOM 1678 O O . VAL A 1 204 ? 3.687 -2.232 -6.570 1.00 98.69 204 VAL A O 1
ATOM 1681 N N . ALA A 1 205 ? 5.797 -2.300 -5.827 1.00 98.06 205 ALA A N 1
ATOM 1682 C CA . ALA A 1 205 ? 5.519 -2.994 -4.575 1.00 98.06 205 ALA A CA 1
ATOM 1683 C C . ALA A 1 205 ? 6.150 -2.219 -3.409 1.00 98.06 205 ALA A C 1
ATOM 1685 O O . ALA A 1 205 ? 7.308 -2.435 -3.034 1.00 98.06 205 ALA A O 1
ATOM 1686 N N . GLY A 1 206 ? 5.386 -1.281 -2.844 1.00 95.94 206 GLY A N 1
ATOM 1687 C CA . GLY A 1 206 ? 5.829 -0.410 -1.756 1.00 95.94 206 GLY A CA 1
ATOM 1688 C C . GLY A 1 206 ? 5.572 -1.011 -0.374 1.00 95.94 206 GLY A C 1
ATOM 1689 O O . GLY A 1 206 ? 4.435 -1.238 0.012 1.00 95.94 206 GLY A O 1
ATOM 1690 N N . ASN A 1 207 ? 6.627 -1.232 0.412 1.00 94.06 207 ASN A N 1
ATOM 1691 C CA . ASN A 1 207 ? 6.588 -1.772 1.777 1.00 94.06 207 ASN A CA 1
ATOM 1692 C C . ASN A 1 207 ? 5.878 -3.129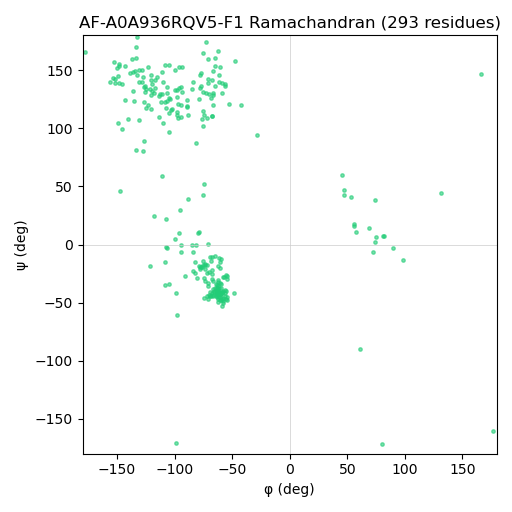 1.933 1.00 94.06 207 ASN A C 1
ATOM 1694 O O . ASN A 1 207 ? 5.551 -3.513 3.054 1.00 94.06 207 ASN A O 1
ATOM 1698 N N . LEU A 1 208 ? 5.680 -3.869 0.841 1.00 94.69 208 LEU A N 1
ATOM 1699 C CA . LEU A 1 208 ? 4.941 -5.129 0.836 1.00 94.69 208 LEU A CA 1
ATOM 1700 C C . LEU A 1 208 ? 5.873 -6.344 0.900 1.00 94.69 208 LEU A C 1
ATOM 1702 O O . LEU A 1 208 ? 5.817 -7.115 1.854 1.00 94.69 208 LEU A O 1
ATOM 1706 N N . LEU A 1 209 ? 6.754 -6.502 -0.090 1.00 95.69 209 LEU A N 1
ATOM 1707 C CA . LEU A 1 209 ? 7.595 -7.692 -0.248 1.00 95.69 209 LEU A CA 1
ATOM 1708 C C . LEU A 1 209 ? 8.828 -7.608 0.658 1.00 95.69 209 LEU A C 1
ATOM 1710 O O . LEU A 1 209 ? 9.865 -7.084 0.267 1.00 95.69 209 LEU A O 1
ATOM 1714 N N . ASN A 1 210 ? 8.686 -8.078 1.898 1.00 94.88 210 ASN A N 1
ATOM 1715 C CA . ASN A 1 210 ? 9.755 -8.081 2.893 1.00 94.88 210 ASN A CA 1
ATOM 1716 C C . ASN A 1 210 ? 9.648 -9.274 3.850 1.00 94.88 210 ASN A C 1
ATOM 1718 O O . ASN A 1 210 ? 8.555 -9.782 4.121 1.00 94.88 210 ASN A O 1
ATOM 1722 N N . ARG A 1 211 ? 10.787 -9.664 4.432 1.00 95.56 211 ARG A N 1
ATOM 1723 C CA . ARG A 1 211 ? 10.887 -10.823 5.340 1.00 95.56 211 ARG A CA 1
ATOM 1724 C C . ARG A 1 211 ? 10.192 -10.637 6.691 1.00 95.56 211 ARG A C 1
ATOM 1726 O O . ARG A 1 211 ? 10.050 -11.595 7.442 1.00 95.56 211 ARG A O 1
ATOM 1733 N N . ALA A 1 212 ? 9.756 -9.420 7.026 1.00 91.50 212 ALA A N 1
ATOM 1734 C CA . ALA A 1 212 ? 8.953 -9.205 8.229 1.00 91.50 212 ALA A CA 1
ATOM 1735 C C . ALA A 1 212 ? 7.480 -9.598 8.026 1.00 91.50 212 ALA A C 1
ATOM 1737 O O . ALA A 1 212 ? 6.776 -9.796 9.016 1.00 91.50 212 ALA A O 1
ATOM 1738 N N . TYR A 1 213 ? 7.015 -9.703 6.775 1.00 90.44 213 TYR A N 1
ATOM 1739 C CA . TYR A 1 213 ? 5.641 -10.095 6.445 1.00 90.44 213 TYR A CA 1
ATOM 1740 C C . TYR A 1 213 ? 5.540 -11.490 5.840 1.00 90.44 213 TYR A C 1
ATOM 1742 O O . TYR A 1 213 ? 4.562 -12.187 6.106 1.00 90.44 213 TYR A O 1
ATOM 1750 N N . PHE A 1 214 ? 6.531 -11.900 5.051 1.00 94.94 214 PHE A N 1
ATOM 1751 C CA . PHE A 1 214 ? 6.449 -13.113 4.246 1.00 94.94 214 PHE A CA 1
ATOM 1752 C C . PHE A 1 214 ? 7.724 -13.947 4.354 1.00 94.94 214 PHE A C 1
ATOM 1754 O O . PHE A 1 214 ? 8.818 -13.417 4.533 1.00 94.94 214 PHE A O 1
ATOM 1761 N N . THR A 1 215 ? 7.569 -15.262 4.233 1.00 96.50 215 THR A N 1
ATOM 1762 C CA . THR A 1 215 ? 8.693 -16.196 4.061 1.00 96.50 215 THR A CA 1
ATOM 1763 C C . THR A 1 215 ? 9.310 -16.049 2.670 1.00 96.50 215 THR A C 1
ATOM 1765 O O . THR A 1 215 ? 8.634 -15.587 1.751 1.00 96.50 215 THR A O 1
ATOM 1768 N N . ASP A 1 216 ? 10.558 -16.487 2.481 1.00 97.75 216 ASP A N 1
ATOM 1769 C CA . ASP A 1 216 ? 11.226 -16.392 1.174 1.00 97.75 216 ASP A CA 1
ATOM 1770 C C . ASP A 1 216 ? 10.409 -17.096 0.072 1.00 97.75 216 ASP A C 1
ATOM 1772 O O . ASP A 1 216 ? 10.126 -16.463 -0.935 1.00 97.75 216 ASP A O 1
ATOM 1776 N N . GLY A 1 217 ? 9.863 -18.298 0.299 1.00 97.69 217 GLY A N 1
ATOM 1777 C CA . GLY A 1 217 ? 9.009 -18.976 -0.697 1.00 97.69 217 GLY A CA 1
ATOM 1778 C C . GLY A 1 217 ? 7.706 -18.231 -1.047 1.00 97.69 217 GLY A C 1
ATOM 1779 O O . GLY A 1 217 ? 7.248 -18.253 -2.192 1.00 97.69 217 GLY A O 1
ATOM 1780 N N . GLN A 1 218 ? 7.110 -17.506 -0.092 1.00 97.50 218 GLN A N 1
ATOM 1781 C CA . GLN A 1 218 ? 5.980 -16.614 -0.389 1.00 97.50 218 GLN A CA 1
ATOM 1782 C C . GLN A 1 218 ? 6.431 -15.411 -1.225 1.00 97.50 218 GLN A C 1
ATOM 1784 O O . GLN A 1 218 ? 5.735 -15.020 -2.161 1.00 97.50 218 GLN A O 1
ATOM 1789 N N . ILE A 1 219 ? 7.592 -14.832 -0.908 1.00 98.31 219 ILE A N 1
ATOM 1790 C CA . ILE A 1 219 ? 8.172 -13.726 -1.676 1.00 98.31 219 ILE A CA 1
ATOM 1791 C C . ILE A 1 219 ? 8.490 -14.186 -3.101 1.00 98.31 219 ILE A C 1
ATOM 1793 O O . ILE A 1 219 ? 8.127 -13.487 -4.037 1.00 98.31 219 ILE A O 1
ATOM 1797 N N . GLU A 1 220 ? 9.070 -15.370 -3.291 1.00 98.00 220 GLU A N 1
ATOM 1798 C CA . GLU A 1 220 ? 9.313 -15.967 -4.611 1.00 98.00 220 GLU A CA 1
ATOM 1799 C C . GLU A 1 220 ? 8.016 -16.139 -5.408 1.00 98.00 220 GLU A C 1
ATOM 1801 O O . GLU A 1 220 ? 7.948 -15.730 -6.566 1.00 98.00 220 GLU A O 1
ATOM 1806 N N . THR A 1 221 ? 6.959 -16.662 -4.775 1.00 97.81 221 THR A N 1
ATOM 1807 C CA . THR A 1 221 ? 5.631 -16.802 -5.401 1.00 97.81 221 THR A CA 1
ATOM 1808 C C . THR A 1 221 ? 5.101 -15.445 -5.877 1.00 97.81 221 THR A C 1
ATOM 1810 O O . THR A 1 221 ? 4.692 -15.292 -7.028 1.00 97.81 221 THR A O 1
ATOM 1813 N N . ALA A 1 222 ? 5.153 -14.432 -5.007 1.00 98.31 222 ALA A N 1
ATOM 1814 C CA . ALA A 1 222 ? 4.737 -13.073 -5.334 1.00 98.31 222 ALA A CA 1
ATOM 1815 C C . ALA A 1 222 ? 5.582 -12.458 -6.465 1.00 98.31 222 ALA A C 1
ATOM 1817 O O . ALA A 1 222 ? 5.037 -11.836 -7.376 1.00 98.31 222 ALA A O 1
ATOM 1818 N N . LEU A 1 223 ? 6.906 -12.648 -6.440 1.00 98.38 223 LEU A N 1
ATOM 1819 C CA . LEU A 1 223 ? 7.819 -12.171 -7.480 1.00 98.38 223 LEU A CA 1
ATOM 1820 C C . LEU A 1 223 ? 7.557 -12.851 -8.830 1.00 98.38 223 LEU A C 1
ATOM 1822 O O . LEU A 1 223 ? 7.596 -12.169 -9.854 1.00 98.38 223 LEU A O 1
ATOM 1826 N N . GLY A 1 224 ? 7.217 -14.143 -8.838 1.00 97.94 224 GLY A N 1
ATOM 1827 C CA . GLY A 1 224 ? 6.771 -14.857 -10.036 1.00 97.94 224 GLY A CA 1
ATOM 1828 C C . GLY A 1 224 ? 5.502 -14.256 -10.632 1.00 97.94 224 GLY A C 1
ATOM 1829 O O . GLY A 1 224 ? 5.467 -13.940 -11.822 1.00 97.94 224 GLY A O 1
ATOM 1830 N N . ASN A 1 225 ? 4.487 -13.987 -9.807 1.00 98.44 225 ASN A N 1
ATOM 1831 C CA . ASN A 1 225 ? 3.271 -13.311 -10.269 1.00 98.44 225 ASN A CA 1
ATOM 1832 C C . ASN A 1 225 ? 3.571 -11.911 -10.829 1.00 98.44 225 ASN A C 1
ATOM 1834 O O . ASN A 1 225 ? 3.063 -11.558 -11.894 1.00 98.44 225 ASN A O 1
ATOM 1838 N N . CYS A 1 226 ? 4.447 -11.136 -10.179 1.00 98.50 226 CYS A N 1
ATOM 1839 C CA . CYS A 1 226 ? 4.911 -9.846 -10.699 1.00 98.50 226 CYS A CA 1
ATOM 1840 C C . CYS A 1 226 ? 5.638 -9.992 -12.047 1.00 98.50 226 CYS A C 1
ATOM 1842 O O . CYS A 1 226 ? 5.381 -9.221 -12.970 1.00 98.50 226 CYS A O 1
ATOM 1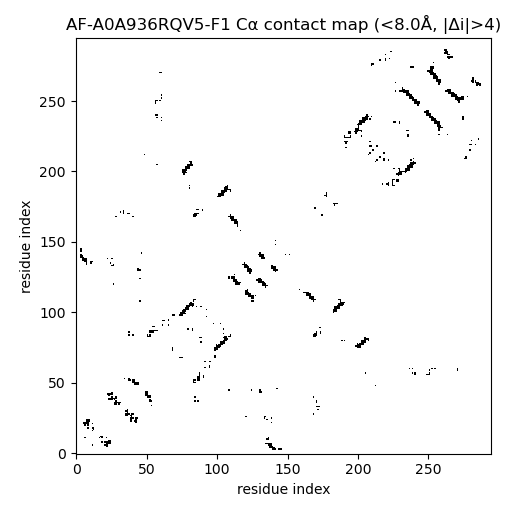844 N N . TYR A 1 227 ? 6.518 -10.987 -12.193 1.00 98.44 227 TYR A N 1
ATOM 1845 C CA . TYR A 1 227 ? 7.234 -11.266 -13.441 1.00 98.44 227 TYR A CA 1
ATOM 1846 C C . TYR A 1 227 ? 6.272 -11.588 -14.593 1.00 98.44 227 TYR A C 1
ATOM 1848 O O . TYR A 1 227 ? 6.436 -11.083 -15.708 1.00 98.44 227 TYR A O 1
ATOM 1856 N N . HIS A 1 228 ? 5.242 -12.396 -14.329 1.00 97.69 228 HIS A N 1
ATOM 1857 C CA . HIS A 1 228 ? 4.236 -12.762 -15.326 1.00 97.69 228 HIS A CA 1
ATOM 1858 C C . HIS A 1 228 ? 3.264 -11.619 -15.653 1.00 97.69 228 HIS A C 1
ATOM 1860 O O . HIS A 1 228 ? 2.842 -11.505 -16.807 1.00 97.69 228 HIS A O 1
ATOM 1866 N N . ALA A 1 229 ? 2.970 -10.746 -14.684 1.00 98.31 229 ALA A N 1
ATOM 1867 C CA . ALA A 1 229 ? 2.188 -9.529 -14.893 1.00 98.31 229 ALA A CA 1
ATOM 1868 C C . ALA A 1 229 ? 2.923 -8.493 -15.761 1.00 98.31 229 ALA A C 1
ATOM 1870 O O . ALA A 1 229 ? 2.281 -7.678 -16.419 1.00 98.31 229 ALA A O 1
ATOM 1871 N N . LEU A 1 230 ? 4.260 -8.513 -15.789 1.00 98.62 230 LEU A N 1
ATOM 1872 C CA . LEU A 1 230 ? 5.055 -7.571 -16.572 1.00 98.62 230 LEU A CA 1
ATOM 1873 C C . LEU A 1 230 ? 5.088 -7.914 -18.067 1.00 98.62 230 LEU A C 1
ATOM 1875 O O . LEU A 1 230 ? 5.322 -9.059 -18.481 1.00 98.62 230 LEU A O 1
ATOM 1879 N N . ALA A 1 231 ? 4.935 -6.877 -18.886 1.00 97.62 231 ALA A N 1
ATOM 1880 C CA . ALA A 1 231 ? 5.286 -6.879 -20.297 1.00 97.62 231 ALA A CA 1
ATOM 1881 C C . ALA A 1 231 ? 6.796 -7.115 -20.491 1.00 97.62 231 ALA A C 1
ATOM 1883 O O . ALA A 1 231 ? 7.591 -7.042 -19.550 1.00 97.62 231 ALA A O 1
ATOM 1884 N N . GLU A 1 232 ? 7.193 -7.419 -21.725 1.00 96.00 232 GLU A N 1
ATOM 1885 C CA . GLU A 1 232 ? 8.608 -7.518 -22.094 1.00 96.00 232 GLU A CA 1
ATOM 1886 C C . GLU A 1 232 ? 9.341 -6.214 -21.762 1.00 96.00 232 GLU A C 1
ATOM 1888 O O . GLU A 1 232 ? 8.801 -5.128 -21.966 1.00 96.00 232 GLU A O 1
ATOM 1893 N N . ASN A 1 233 ? 10.555 -6.323 -21.213 1.00 96.38 233 ASN A N 1
ATOM 1894 C CA . ASN A 1 233 ? 11.356 -5.196 -20.713 1.00 96.38 233 ASN A CA 1
ATOM 1895 C C . ASN A 1 233 ? 10.690 -4.337 -19.618 1.00 96.38 233 ASN A C 1
ATOM 1897 O O . ASN A 1 233 ? 11.216 -3.274 -19.284 1.00 96.38 233 ASN A O 1
ATOM 1901 N N . GLY A 1 234 ? 9.567 -4.785 -19.046 1.00 98.06 234 GLY A N 1
ATOM 1902 C CA . GLY A 1 234 ? 8.865 -4.078 -17.980 1.00 98.06 234 GLY A CA 1
ATOM 1903 C C . GLY A 1 234 ? 9.678 -3.978 -16.686 1.00 98.06 234 GLY A C 1
ATOM 1904 O O . GLY A 1 234 ? 10.626 -4.737 -16.464 1.00 98.06 234 GLY A O 1
ATOM 1905 N N . LEU A 1 235 ? 9.303 -3.037 -15.821 1.00 98.75 235 LEU A N 1
ATOM 1906 C CA . LEU A 1 235 ? 10.015 -2.735 -14.584 1.00 98.75 235 LEU A CA 1
ATOM 1907 C C . LEU A 1 235 ? 9.280 -3.225 -13.338 1.00 98.75 235 LEU A C 1
ATOM 1909 O O . LEU A 1 235 ? 8.095 -2.971 -13.166 1.00 98.75 235 LEU A O 1
ATOM 1913 N N . LEU A 1 236 ? 10.015 -3.831 -12.414 1.00 98.81 236 LEU A N 1
ATOM 1914 C CA . LEU A 1 236 ? 9.579 -4.102 -11.050 1.00 98.81 236 LEU A CA 1
ATOM 1915 C C . LEU A 1 236 ? 10.308 -3.156 -10.093 1.00 98.81 236 LEU A C 1
ATOM 1917 O O . LEU A 1 236 ? 11.527 -3.233 -9.964 1.00 98.81 236 LEU A O 1
ATOM 1921 N N . ALA A 1 237 ? 9.576 -2.296 -9.391 1.00 98.75 237 ALA A N 1
ATOM 1922 C CA . ALA A 1 237 ? 10.104 -1.464 -8.316 1.00 98.75 237 ALA A CA 1
ATOM 1923 C C . ALA A 1 237 ? 9.706 -2.048 -6.956 1.00 98.75 237 ALA A C 1
ATOM 1925 O O . ALA A 1 237 ? 8.524 -2.076 -6.610 1.00 98.75 237 ALA A O 1
ATOM 1926 N N . ILE A 1 238 ? 10.691 -2.481 -6.168 1.00 98.50 238 ILE A N 1
ATOM 1927 C CA . ILE A 1 238 ? 10.482 -2.924 -4.784 1.00 98.50 238 ILE A CA 1
ATOM 1928 C C . ILE A 1 238 ? 11.036 -1.849 -3.865 1.00 98.50 238 ILE A C 1
ATOM 1930 O O . ILE A 1 238 ? 12.207 -1.480 -3.965 1.00 98.50 238 ILE A O 1
ATOM 1934 N N . ILE A 1 239 ? 10.186 -1.338 -2.977 1.00 97.69 239 ILE A N 1
ATOM 1935 C CA . ILE A 1 239 ? 10.521 -0.194 -2.131 1.00 97.69 239 ILE A CA 1
ATOM 1936 C C . ILE A 1 239 ? 10.283 -0.560 -0.672 1.00 97.69 239 ILE A C 1
ATOM 1938 O O . ILE A 1 239 ? 9.261 -1.147 -0.322 1.00 97.69 239 ILE A O 1
ATOM 1942 N N . ARG A 1 240 ? 11.213 -0.185 0.199 1.00 94.25 240 ARG A N 1
ATOM 1943 C CA . ARG A 1 240 ? 11.156 -0.398 1.638 1.00 94.25 240 ARG A CA 1
ATOM 1944 C C . ARG A 1 240 ? 11.579 0.862 2.374 1.00 94.25 240 ARG A C 1
ATOM 1946 O O . ARG A 1 240 ? 12.703 1.321 2.236 1.00 94.25 240 ARG A O 1
ATOM 1953 N N . ASN A 1 241 ? 10.711 1.368 3.236 1.00 92.00 241 ASN A N 1
ATOM 1954 C CA . ASN A 1 241 ? 11.053 2.467 4.128 1.00 92.00 241 ASN A CA 1
ATOM 1955 C C . ASN A 1 241 ? 11.530 1.908 5.464 1.00 92.00 241 ASN A C 1
ATOM 1957 O O . ASN A 1 241 ? 10.877 1.043 6.058 1.00 92.00 241 ASN A O 1
ATOM 1961 N N . LYS A 1 242 ? 12.6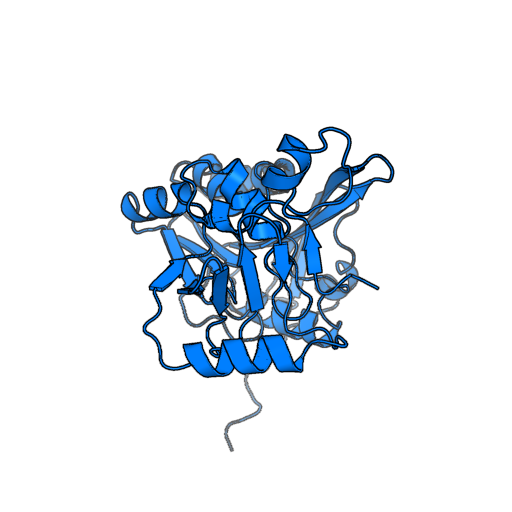65 2.415 5.944 1.00 90.44 242 LYS A N 1
ATOM 1962 C CA . LYS A 1 242 ? 13.237 2.052 7.239 1.00 90.44 242 LYS A CA 1
ATOM 1963 C C . LYS A 1 242 ? 13.294 3.283 8.134 1.00 90.44 242 LYS A C 1
ATOM 1965 O O . LYS A 1 242 ? 13.813 4.316 7.728 1.00 90.44 242 LYS A O 1
ATOM 1970 N N . LEU A 1 243 ? 12.795 3.149 9.359 1.00 89.75 243 LEU A N 1
ATOM 1971 C CA . LEU A 1 243 ? 12.991 4.154 10.400 1.00 89.75 243 LEU A CA 1
ATOM 1972 C C . LEU A 1 243 ? 14.443 4.113 10.894 1.00 89.75 243 LEU A C 1
ATOM 1974 O O . LEU A 1 243 ? 14.962 3.043 11.227 1.00 89.75 243 LEU A O 1
ATOM 1978 N N . THR A 1 244 ? 15.091 5.271 10.949 1.00 88.81 244 THR A N 1
ATOM 1979 C CA . THR A 1 244 ? 16.394 5.461 11.587 1.00 88.81 244 THR A CA 1
ATOM 1980 C C . THR A 1 244 ? 16.243 5.469 13.109 1.00 88.81 244 THR A C 1
ATOM 1982 O O . THR A 1 244 ? 15.135 5.657 13.622 1.00 88.81 244 THR A O 1
ATOM 1985 N N . PRO A 1 245 ? 17.344 5.317 13.870 1.00 89.69 245 PRO A N 1
ATOM 1986 C CA . PRO A 1 245 ? 17.321 5.503 15.323 1.00 89.69 245 PRO A CA 1
ATOM 1987 C C . PRO A 1 245 ? 16.770 6.868 15.765 1.00 89.69 245 PRO A C 1
ATOM 1989 O O . PRO A 1 245 ? 16.195 6.971 16.844 1.00 89.69 245 PRO A O 1
ATOM 1992 N N . ASN A 1 246 ? 16.890 7.891 14.912 1.00 90.38 246 ASN A N 1
ATOM 1993 C CA . ASN A 1 246 ? 16.390 9.243 15.167 1.00 90.38 246 ASN A CA 1
ATOM 1994 C C . ASN A 1 246 ? 14.906 9.419 14.790 1.00 90.38 246 ASN A C 1
ATOM 1996 O O . ASN A 1 246 ? 14.353 10.500 14.968 1.00 90.38 246 ASN A O 1
ATOM 2000 N N . GLY A 1 247 ? 14.249 8.370 14.282 1.00 85.38 247 GLY A N 1
ATOM 2001 C CA . GLY A 1 247 ? 12.842 8.397 13.879 1.00 85.38 247 GLY A CA 1
ATOM 2002 C C . GLY A 1 247 ? 12.586 8.973 12.485 1.00 85.38 247 GLY A C 1
ATOM 2003 O O . GLY A 1 247 ? 11.428 9.147 12.112 1.00 85.38 247 GLY A O 1
ATOM 2004 N N . GLU A 1 248 ? 13.633 9.247 11.709 1.00 88.50 248 GLU A N 1
ATOM 2005 C CA . GLU A 1 248 ? 13.510 9.644 10.305 1.00 88.50 248 GLU A CA 1
ATOM 2006 C C . GLU A 1 248 ? 13.235 8.414 9.445 1.00 88.50 248 GLU A C 1
ATOM 2008 O O . GLU A 1 248 ? 13.742 7.330 9.723 1.00 88.50 248 GLU A O 1
ATOM 2013 N N . GLU A 1 249 ? 12.455 8.556 8.382 1.00 90.62 249 GLU A N 1
ATOM 2014 C CA . GLU A 1 249 ? 12.254 7.464 7.439 1.00 90.62 249 GLU A CA 1
ATOM 2015 C C . GLU A 1 249 ? 13.158 7.614 6.226 1.00 90.62 249 GLU A C 1
ATOM 2017 O O . GLU A 1 249 ? 13.153 8.640 5.551 1.00 90.62 249 GLU A O 1
ATOM 2022 N N . ILE A 1 250 ? 13.902 6.552 5.932 1.00 94.25 250 ILE A N 1
ATOM 2023 C CA . ILE A 1 250 ? 14.756 6.459 4.756 1.00 94.25 250 ILE A CA 1
ATOM 2024 C C . ILE A 1 250 ? 14.130 5.470 3.783 1.00 94.25 250 ILE A C 1
ATOM 2026 O O . ILE A 1 250 ? 13.912 4.302 4.115 1.00 94.25 250 ILE A O 1
ATOM 2030 N N . GLU A 1 251 ? 13.868 5.949 2.572 1.00 95.62 251 GLU A N 1
ATOM 2031 C CA . GLU A 1 251 ? 13.492 5.123 1.429 1.00 95.62 251 GLU A CA 1
ATOM 2032 C C . GLU A 1 251 ? 14.680 4.26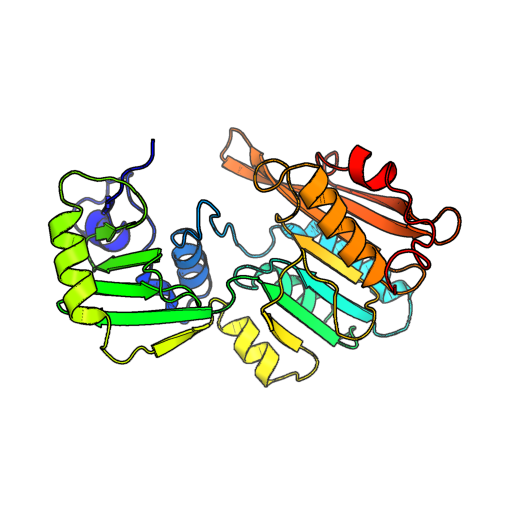9 1.000 1.00 95.62 251 GLU A C 1
ATOM 2034 O O . GLU A 1 251 ? 15.745 4.808 0.721 1.00 95.62 251 GLU A O 1
ATOM 2039 N N . LYS A 1 252 ? 14.498 2.957 0.903 1.00 97.31 252 LYS A N 1
ATOM 2040 C CA . LYS A 1 252 ? 15.426 2.031 0.261 1.00 97.31 252 LYS A CA 1
ATOM 2041 C C . LYS A 1 252 ? 14.704 1.313 -0.862 1.00 97.31 252 LYS A C 1
ATOM 2043 O O . LYS A 1 252 ? 13.589 0.842 -0.660 1.00 97.31 252 LYS A O 1
ATOM 2048 N N . SER A 1 253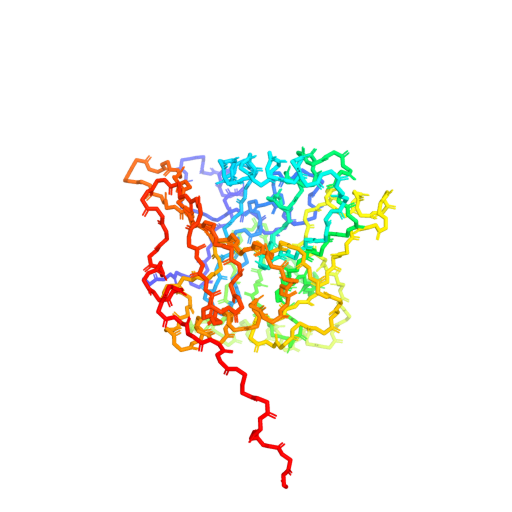 ? 15.300 1.204 -2.038 1.00 98.31 253 SER A N 1
ATOM 2049 C CA . SER A 1 253 ? 14.621 0.551 -3.156 1.00 98.31 253 SER A CA 1
ATOM 2050 C C . SER A 1 253 ? 15.581 -0.070 -4.148 1.00 98.31 253 SER A C 1
ATOM 2052 O O . SER A 1 253 ? 16.736 0.341 -4.264 1.00 98.31 253 SER A O 1
ATOM 2054 N N . CYS A 1 254 ? 15.067 -1.044 -4.886 1.00 98.75 254 CYS A N 1
ATOM 2055 C CA . CYS A 1 254 ? 15.685 -1.540 -6.101 1.00 98.75 254 CYS A CA 1
ATOM 2056 C C . CYS A 1 254 ? 14.642 -1.524 -7.219 1.00 98.75 254 CYS A C 1
ATOM 2058 O O . CYS A 1 254 ? 13.480 -1.883 -7.001 1.00 98.75 254 CYS A O 1
ATOM 2060 N N . VAL A 1 255 ? 15.070 -1.135 -8.420 1.00 98.75 255 VAL A N 1
ATOM 2061 C CA . VAL A 1 255 ? 14.273 -1.294 -9.638 1.00 98.75 255 VAL A CA 1
ATOM 2062 C C . VAL A 1 255 ? 14.950 -2.307 -10.539 1.00 98.75 255 VAL A C 1
ATOM 2064 O O . VAL A 1 255 ? 16.148 -2.213 -10.827 1.00 98.75 255 VAL A O 1
ATOM 2067 N N . TYR A 1 256 ? 14.160 -3.271 -10.982 1.00 98.69 256 TYR A N 1
ATOM 2068 C CA . TYR A 1 256 ? 14.582 -4.382 -11.807 1.00 98.69 256 TYR A CA 1
ATOM 2069 C C . TYR A 1 256 ? 13.877 -4.328 -13.150 1.00 98.69 256 TYR A C 1
ATOM 2071 O O . TYR A 1 256 ? 12.689 -4.037 -13.217 1.00 98.69 256 TYR A O 1
ATOM 2079 N N . GLN A 1 257 ? 14.593 -4.659 -14.211 1.00 98.50 257 GLN A N 1
ATOM 2080 C CA . GLN A 1 257 ? 14.030 -4.866 -15.530 1.00 98.50 257 GLN A CA 1
ATOM 2081 C C . GLN A 1 257 ? 13.818 -6.358 -15.767 1.00 98.50 257 GLN A C 1
ATOM 2083 O O . GLN A 1 257 ? 14.727 -7.163 -15.540 1.00 98.50 257 GLN A O 1
ATOM 2088 N N . LYS A 1 258 ? 12.636 -6.719 -16.261 1.00 98.19 258 LYS A N 1
ATOM 2089 C CA . LYS A 1 258 ? 12.327 -8.067 -16.729 1.00 98.19 258 LYS A CA 1
ATOM 2090 C C . LYS A 1 258 ? 13.285 -8.465 -17.854 1.00 98.19 258 LYS A C 1
ATOM 2092 O O . LYS A 1 258 ? 13.472 -7.707 -18.801 1.00 98.19 258 LYS A O 1
ATOM 2097 N N . GLN A 1 259 ? 13.880 -9.644 -17.743 1.00 97.75 259 GLN A N 1
ATOM 2098 C CA . GLN A 1 259 ? 14.711 -10.277 -18.763 1.00 97.75 259 GLN A CA 1
ATOM 2099 C C . GLN A 1 259 ? 14.031 -11.557 -19.243 1.00 97.75 259 GLN A C 1
ATOM 2101 O O . GLN A 1 259 ? 13.417 -12.270 -18.444 1.00 97.75 259 GLN A O 1
ATOM 2106 N N . SER A 1 260 ? 14.169 -11.850 -20.533 1.00 93.75 260 SER A N 1
ATOM 2107 C CA . SER A 1 260 ? 13.560 -13.030 -21.169 1.00 93.75 260 SER A CA 1
ATOM 2108 C C . SER A 1 260 ? 14.591 -14.094 -21.536 1.00 93.75 260 SER A C 1
ATOM 2110 O O . SER A 1 260 ? 14.230 -15.245 -21.759 1.00 93.75 260 SER A O 1
ATOM 2112 N N . ASN A 1 261 ? 15.880 -13.737 -21.548 1.00 91.88 261 ASN A N 1
ATOM 2113 C CA . ASN A 1 261 ? 16.978 -14.678 -21.731 1.00 91.88 261 ASN A CA 1
ATOM 2114 C C . ASN A 1 261 ? 18.256 -14.212 -20.988 1.00 91.88 261 ASN A C 1
ATOM 2116 O O . ASN A 1 261 ? 18.919 -13.290 -21.468 1.00 91.88 261 ASN A O 1
ATOM 2120 N N . PRO A 1 262 ? 18.611 -14.823 -19.840 1.00 92.06 262 PRO A N 1
ATOM 2121 C CA . PRO A 1 262 ? 17.802 -15.791 -19.095 1.00 92.06 262 PRO A CA 1
ATOM 2122 C C . PRO A 1 262 ? 16.514 -15.147 -18.553 1.00 92.06 262 PRO A C 1
ATOM 2124 O O . PRO A 1 262 ? 16.458 -13.934 -18.337 1.00 92.06 262 PRO A O 1
ATOM 2127 N N . ALA A 1 263 ? 15.468 -15.951 -18.357 1.00 95.69 263 ALA A N 1
ATOM 2128 C CA . ALA A 1 263 ? 14.202 -15.477 -17.805 1.00 95.69 263 ALA A CA 1
ATOM 2129 C C . ALA A 1 263 ? 14.402 -15.058 -16.342 1.00 95.69 263 ALA A C 1
ATOM 2131 O O . ALA A 1 263 ? 14.642 -15.898 -15.486 1.00 95.69 263 ALA A O 1
ATOM 2132 N N . GLY A 1 264 ? 14.328 -13.768 -16.033 1.00 97.56 264 GLY A N 1
ATOM 2133 C CA . GLY A 1 264 ? 14.690 -13.284 -14.702 1.00 97.56 264 GLY A CA 1
ATOM 2134 C C . GLY A 1 264 ? 14.615 -11.774 -14.570 1.00 97.56 264 GLY A C 1
ATOM 2135 O O . GLY A 1 264 ? 13.977 -11.085 -15.365 1.00 97.56 264 GLY A O 1
ATOM 2136 N N . PHE A 1 265 ? 15.294 -11.243 -13.563 1.00 98.38 265 PHE A N 1
ATOM 2137 C CA . PHE A 1 265 ? 15.355 -9.811 -13.304 1.00 98.38 265 PHE A CA 1
ATOM 2138 C C . PHE A 1 265 ? 16.794 -9.305 -13.363 1.00 98.38 265 PHE A C 1
ATOM 2140 O O . PHE A 1 265 ? 17.708 -9.918 -12.818 1.00 98.38 265 PHE A O 1
ATOM 2147 N N . LYS A 1 266 ? 16.992 -8.141 -13.986 1.00 98.06 266 LYS A N 1
ATOM 2148 C CA . LYS A 1 266 ? 18.255 -7.395 -13.952 1.00 98.06 266 LYS A CA 1
ATOM 2149 C C . LYS A 1 266 ? 18.054 -6.108 -13.169 1.00 98.06 266 LYS A C 1
ATOM 2151 O O . LYS A 1 266 ? 17.214 -5.296 -13.544 1.00 98.06 266 LYS A O 1
ATOM 2156 N N . LYS A 1 267 ? 18.832 -5.880 -12.110 1.00 98.50 267 LYS A N 1
ATOM 2157 C CA . LYS A 1 267 ? 18.799 -4.604 -11.380 1.00 98.50 267 LYS A CA 1
ATOM 2158 C C . LYS A 1 267 ? 19.328 -3.471 -12.265 1.00 98.50 267 LYS A C 1
ATOM 2160 O O . LYS A 1 267 ? 20.405 -3.597 -12.844 1.00 98.50 267 LYS A O 1
ATOM 2165 N N . ILE A 1 268 ? 18.577 -2.375 -12.351 1.00 98.50 268 ILE A N 1
ATOM 2166 C CA . ILE A 1 268 ? 18.933 -1.184 -13.143 1.00 98.50 268 ILE A CA 1
ATOM 2167 C C . ILE A 1 268 ? 19.026 0.092 -12.303 1.00 98.50 268 ILE A C 1
ATOM 2169 O O . ILE A 1 268 ? 19.628 1.067 -12.742 1.00 98.50 268 ILE A O 1
ATOM 2173 N N . HIS A 1 269 ? 18.446 0.100 -11.101 1.00 98.56 269 HIS A N 1
ATOM 2174 C CA . HIS A 1 269 ? 18.494 1.244 -10.198 1.00 98.56 269 HIS A CA 1
ATOM 2175 C C . HIS A 1 269 ? 18.434 0.798 -8.737 1.00 98.56 269 HIS A C 1
ATOM 2177 O O . HIS A 1 269 ? 17.853 -0.245 -8.423 1.00 98.56 269 HIS A O 1
ATOM 2183 N N . GLN A 1 270 ? 19.031 1.594 -7.851 1.00 98.50 270 GLN A N 1
ATOM 2184 C CA . GLN A 1 270 ? 19.064 1.343 -6.416 1.00 98.50 270 GLN A CA 1
ATOM 2185 C C . GLN A 1 270 ? 19.080 2.663 -5.639 1.00 98.50 270 GLN A C 1
ATOM 2187 O O . GLN A 1 270 ? 19.829 3.575 -5.985 1.00 98.50 270 GLN A O 1
ATOM 2192 N N . VAL A 1 271 ? 18.318 2.719 -4.548 1.00 98.12 271 VAL A N 1
ATOM 2193 C CA . VAL A 1 271 ? 18.272 3.836 -3.596 1.00 98.12 271 VAL A CA 1
ATOM 2194 C C . VAL A 1 271 ? 18.688 3.339 -2.211 1.00 98.12 271 VAL A C 1
ATOM 2196 O O . VAL A 1 271 ? 18.183 2.315 -1.749 1.00 98.12 271 VAL A O 1
ATOM 2199 N N . ASN A 1 272 ? 19.590 4.070 -1.543 1.00 96.12 272 ASN A N 1
ATOM 2200 C CA . ASN A 1 272 ? 19.997 3.867 -0.142 1.00 96.12 272 ASN A CA 1
ATOM 2201 C C . ASN A 1 272 ? 20.266 2.394 0.235 1.00 96.12 272 ASN A C 1
ATOM 2203 O O . ASN A 1 272 ? 19.629 1.841 1.132 1.00 96.12 272 ASN A O 1
ATOM 2207 N N . GLU A 1 273 ? 21.229 1.767 -0.448 1.00 96.00 273 GLU A N 1
ATOM 2208 C CA . GLU A 1 273 ? 21.649 0.355 -0.276 1.00 96.00 273 GLU A CA 1
ATOM 2209 C C . GLU A 1 273 ? 20.662 -0.706 -0.797 1.00 96.00 273 GLU A C 1
ATOM 2211 O O . GLU A 1 273 ? 21.022 -1.878 -0.852 1.00 96.00 273 GLU A O 1
ATOM 2216 N N . GLY A 1 274 ? 19.460 -0.322 -1.232 1.00 97.00 274 GLY A N 1
ATOM 2217 C CA . GLY A 1 274 ? 18.483 -1.257 -1.787 1.00 97.00 274 GLY A CA 1
ATOM 2218 C C . GLY A 1 274 ? 17.695 -2.054 -0.746 1.00 97.00 274 GLY A C 1
ATOM 2219 O O . GLY A 1 274 ? 17.721 -1.769 0.453 1.00 97.00 274 GLY A O 1
ATOM 2220 N N . VAL A 1 275 ? 16.933 -3.037 -1.226 1.00 97.25 275 VAL A N 1
ATOM 2221 C CA . VAL A 1 275 ? 16.039 -3.866 -0.400 1.00 97.25 275 VAL A CA 1
ATOM 2222 C C . VAL A 1 275 ? 16.721 -5.148 0.072 1.00 97.25 275 VAL A C 1
ATOM 2224 O O . VAL A 1 275 ? 17.589 -5.697 -0.598 1.00 97.25 275 VAL A O 1
ATOM 2227 N N . GLU A 1 276 ? 16.297 -5.686 1.213 1.00 97.31 276 GLU A N 1
ATOM 2228 C CA . GLU A 1 276 ? 16.915 -6.874 1.817 1.00 97.31 276 GLU A CA 1
ATOM 2229 C C . GLU A 1 276 ? 16.699 -8.178 1.031 1.00 97.31 276 GLU A C 1
ATOM 2231 O O . GLU A 1 276 ? 17.364 -9.183 1.296 1.00 97.31 276 GLU A O 1
ATOM 2236 N N . ILE A 1 277 ? 15.759 -8.179 0.083 1.00 97.94 277 ILE A N 1
ATOM 2237 C CA . ILE A 1 277 ? 15.465 -9.319 -0.791 1.00 97.94 277 ILE A CA 1
ATOM 2238 C C . ILE A 1 277 ? 16.177 -9.230 -2.148 1.00 97.94 277 ILE A C 1
ATOM 2240 O O . ILE A 1 277 ? 15.885 -10.029 -3.027 1.00 97.94 277 ILE A O 1
ATOM 2244 N N . ASP A 1 278 ? 17.119 -8.298 -2.332 1.00 98.31 278 ASP A N 1
ATOM 2245 C CA . ASP A 1 278 ? 17.794 -8.074 -3.620 1.00 98.31 278 ASP A CA 1
ATOM 2246 C C . ASP A 1 278 ? 18.439 -9.344 -4.193 1.00 98.31 278 ASP A C 1
ATOM 2248 O O . ASP A 1 278 ? 18.197 -9.703 -5.343 1.00 98.31 278 ASP A O 1
ATOM 2252 N N . ALA A 1 279 ? 19.187 -10.075 -3.363 1.00 98.12 279 ALA A N 1
ATOM 2253 C CA . ALA A 1 279 ? 19.816 -11.331 -3.769 1.00 98.12 279 ALA A CA 1
ATOM 2254 C C . ALA A 1 279 ? 18.788 -12.393 -4.195 1.00 98.12 279 ALA A C 1
ATOM 2256 O O . ALA A 1 279 ? 19.025 -13.107 -5.163 1.00 98.12 279 ALA A O 1
ATOM 2257 N N . LEU A 1 280 ? 17.640 -12.454 -3.508 1.00 98.19 280 LEU A N 1
ATOM 2258 C CA . LEU A 1 280 ? 16.553 -13.378 -3.832 1.00 98.19 280 LEU A CA 1
ATOM 2259 C C . LEU A 1 280 ? 15.920 -13.029 -5.185 1.00 98.19 280 LEU A C 1
ATOM 2261 O O . LEU A 1 280 ? 15.711 -13.906 -6.012 1.00 98.19 280 LEU A O 1
ATOM 2265 N N . VAL A 1 281 ? 15.663 -11.743 -5.451 1.00 98.00 281 VAL A N 1
ATOM 2266 C CA . VAL A 1 281 ? 15.106 -11.292 -6.740 1.00 98.00 281 VAL A CA 1
ATOM 2267 C C . VAL A 1 281 ? 16.031 -11.669 -7.900 1.00 98.00 281 VAL A C 1
ATOM 2269 O O . VAL A 1 281 ? 15.557 -12.119 -8.941 1.00 98.00 281 VAL A O 1
ATOM 2272 N N . LEU A 1 282 ? 17.344 -11.495 -7.718 1.00 98.06 282 LEU A N 1
ATOM 2273 C CA . LEU A 1 282 ? 18.352 -11.747 -8.751 1.00 98.06 282 LEU A CA 1
ATOM 2274 C C . LEU A 1 282 ? 18.681 -13.235 -8.945 1.00 98.06 282 LEU A C 1
ATOM 2276 O O . LEU A 1 282 ? 19.188 -13.596 -10.005 1.00 98.06 282 LEU A O 1
ATOM 2280 N N . SER A 1 283 ? 18.409 -14.097 -7.960 1.00 96.81 283 SER A N 1
ATOM 2281 C CA . SER A 1 283 ? 18.631 -15.544 -8.087 1.00 96.81 283 SER A CA 1
ATOM 2282 C C . SER A 1 283 ? 17.500 -16.280 -8.804 1.00 96.81 283 SER A C 1
ATOM 2284 O O . SER A 1 283 ? 17.679 -17.434 -9.191 1.00 96.81 283 SER A O 1
ATOM 2286 N N . LEU A 1 284 ? 16.330 -15.652 -8.957 1.00 95.06 284 LEU A N 1
ATOM 2287 C CA . LEU A 1 284 ? 15.167 -16.300 -9.554 1.00 95.06 284 LEU A CA 1
ATOM 2288 C C . LEU A 1 284 ? 15.302 -16.421 -11.070 1.00 95.06 284 LEU A C 1
ATOM 2290 O O . LEU A 1 284 ? 15.590 -15.450 -11.772 1.00 95.06 284 LEU A O 1
ATOM 2294 N N . ASN A 1 285 ? 15.032 -17.630 -11.559 1.00 93.06 285 ASN A N 1
ATOM 2295 C CA . ASN A 1 285 ? 14.969 -17.943 -12.975 1.00 93.06 285 ASN A CA 1
ATOM 2296 C C . ASN A 1 285 ? 13.571 -18.471 -13.316 1.00 93.06 285 ASN A C 1
ATOM 2298 O O . ASN A 1 285 ? 13.164 -19.520 -12.822 1.00 93.06 285 ASN A O 1
ATOM 2302 N N . TYR A 1 286 ? 12.844 -17.743 -14.160 1.00 89.25 286 TYR A N 1
ATOM 2303 C CA . TYR A 1 286 ? 11.451 -18.037 -14.510 1.00 89.25 286 TYR A CA 1
ATOM 2304 C C . TYR A 1 286 ? 11.324 -18.847 -15.803 1.00 89.25 286 TYR A C 1
ATOM 2306 O O . TYR A 1 286 ? 10.344 -18.687 -16.531 1.00 89.25 286 TYR A O 1
ATOM 2314 N N . CYS A 1 287 ? 12.322 -19.686 -16.118 1.00 79.81 287 CYS A N 1
ATOM 2315 C CA . CYS A 1 287 ? 12.293 -20.587 -17.271 1.00 79.81 287 CYS A CA 1
ATOM 2316 C C . CYS A 1 287 ? 10.915 -21.247 -17.402 1.00 79.81 287 CYS A C 1
ATOM 2318 O O . CYS A 1 287 ? 10.472 -21.931 -16.484 1.00 79.81 287 CYS A O 1
ATOM 2320 N N . ASN A 1 288 ? 10.271 -21.002 -18.548 1.00 55.97 288 ASN A N 1
ATOM 2321 C CA . ASN A 1 288 ? 8.929 -21.434 -18.931 1.00 55.97 288 ASN A CA 1
ATOM 2322 C C . ASN A 1 288 ? 8.491 -22.754 -18.272 1.00 55.97 288 ASN A C 1
ATOM 2324 O O . ASN A 1 288 ? 8.714 -23.841 -18.804 1.00 55.97 288 ASN A O 1
ATOM 2328 N N . SER A 1 289 ? 7.786 -22.655 -17.148 1.00 53.19 289 SER A N 1
ATOM 2329 C CA . SER A 1 289 ? 7.032 -23.745 -16.529 1.00 53.19 289 SER A CA 1
ATOM 2330 C C . SER A 1 289 ? 5.733 -24.015 -17.304 1.00 53.19 289 SER A C 1
ATOM 2332 O O . SER A 1 289 ? 4.671 -24.215 -16.725 1.00 53.19 289 SER A O 1
ATOM 2334 N N . THR A 1 290 ? 5.784 -24.020 -18.640 1.00 47.12 290 THR A N 1
ATOM 2335 C CA . THR A 1 290 ? 4.607 -24.220 -19.498 1.00 47.12 290 THR A CA 1
ATOM 2336 C C . THR A 1 290 ? 4.157 -25.674 -19.639 1.00 47.12 290 THR A C 1
ATOM 2338 O O . THR A 1 290 ? 3.294 -25.918 -20.469 1.00 47.12 290 THR A O 1
ATOM 2341 N N . ASN A 1 291 ? 4.653 -26.645 -18.861 1.00 44.34 291 ASN A N 1
ATOM 2342 C CA . ASN A 1 291 ? 4.295 -28.057 -19.088 1.00 44.34 291 ASN A CA 1
ATOM 2343 C C . ASN A 1 291 ? 4.227 -28.951 -17.834 1.00 44.34 291 ASN A C 1
ATOM 2345 O O . ASN A 1 291 ? 4.719 -30.075 -17.864 1.00 44.34 291 ASN A O 1
ATOM 2349 N N . GLN A 1 292 ? 3.596 -28.521 -16.738 1.00 43.19 292 GLN A N 1
ATOM 2350 C CA . GLN A 1 292 ? 3.154 -29.476 -15.705 1.00 43.19 292 GLN A CA 1
ATOM 2351 C C . GLN A 1 292 ? 1.778 -29.082 -15.153 1.00 43.19 292 GLN A C 1
ATOM 2353 O O . GLN A 1 292 ? 1.666 -28.099 -14.428 1.00 43.19 292 GLN A O 1
ATOM 2358 N N . GLY A 1 293 ? 0.732 -29.846 -15.502 1.00 42.84 293 GLY A N 1
ATOM 2359 C CA . GLY A 1 293 ? -0.565 -29.778 -14.813 1.00 42.84 293 GLY A CA 1
ATOM 2360 C C . GLY A 1 293 ? -1.828 -29.668 -15.676 1.00 42.84 293 GLY A C 1
ATOM 2361 O O . GLY A 1 293 ? -2.715 -28.883 -15.349 1.00 42.84 293 GLY A O 1
ATOM 2362 N N . ARG A 1 294 ? -1.939 -30.444 -16.759 1.00 40.22 294 ARG A N 1
ATOM 2363 C CA . ARG A 1 294 ? -3.233 -30.928 -17.272 1.00 40.22 294 ARG A CA 1
ATOM 2364 C C . ARG A 1 294 ? -3.097 -32.422 -17.568 1.00 40.22 294 ARG A C 1
ATOM 2366 O O . ARG A 1 294 ? -2.863 -32.798 -18.710 1.00 40.22 294 ARG A O 1
ATOM 2373 N N . GLU A 1 295 ? -3.211 -33.222 -16.517 1.00 39.28 295 GLU A N 1
ATOM 2374 C CA . GLU A 1 295 ? -3.718 -34.599 -16.563 1.00 39.28 295 GLU A CA 1
ATOM 2375 C C . GLU A 1 295 ? -4.867 -34.699 -15.561 1.00 39.28 295 GLU A C 1
ATOM 2377 O O . GLU A 1 295 ? -4.740 -34.076 -14.478 1.00 39.28 295 GLU A O 1
#

Mean predicted aligned error: 4.8 Å

Nearest PDB structures (foldseek):
  6uk5-assembly1_B  TM=5.077E-01  e=3.097E-07  Micromonospora echinospora
  7wzg-assembly1_A  TM=5.064E-01  e=1.079E-05  Streptomyces sp.
  3bxo-assembly1_B  TM=4.760E-01  e=7.082E-06  Streptomyces venezuelae
  4oqe-assembly1_A  TM=4.870E-01  e=2.662E-05  Streptomyces fradiae
  6m81-assembly1_C-2  TM=4.849E-01  e=3.596E-05  Streptomyces fradiae

pLDDT: mean 92.35, std 10.44, range [39.28, 98.81]

Sequence (295 aa):
MYNTIKLNKKYWQSILPKLRYGVPDPLDVHSADQHKFSEAMKVFNFRGVYKTTGSGRLRQTQLFLKDHIAALNEPVSILDIGASDGSTSLDLINLLNGSFKKYYVTDYNIRCNYISYKGYTYFFNPQNECILAASRKFVIYPERKWLFGFLFNAKLAKIKGLPRTGLLLINRNLQEKQQENERIVIMPYNVFEPWALEKVNIVVAGNLLNRAYFTDGQIETALGNCYHALAENGLLAIIRNKLTPNGEEIEKSCVYQKQSNPAGFKKIHQVNEGVEIDALVLSLNYCNSTNQGRE

Radius of gyration: 20.71 Å; Cα contacts (8 Å, |Δi|>4): 562; chains: 1; bounding box: 49×52×56 Å

Solvent-accessible surface area (backbone atoms only — not comparable to full-atom values): 16407 Å² total; per-residue (Å²): 136,84,71,45,62,42,40,15,31,69,48,48,32,76,77,37,70,84,60,81,80,50,40,61,47,58,75,28,62,75,47,90,49,64,69,50,22,45,47,9,44,44,66,46,45,64,94,83,47,60,41,84,70,55,71,73,58,57,50,68,62,45,49,53,50,42,56,53,48,64,70,64,80,55,62,39,30,36,38,33,43,49,40,55,39,33,47,54,55,45,50,46,52,58,72,41,69,72,64,46,57,33,38,38,43,20,13,69,71,36,48,35,33,33,41,78,55,96,76,30,40,39,34,21,43,89,87,70,46,62,45,36,36,36,37,73,60,38,34,36,38,66,87,47,93,52,98,61,47,64,64,53,50,57,50,49,63,74,48,68,85,56,84,64,47,81,41,70,45,51,41,65,69,50,53,52,50,29,75,79,32,83,46,42,42,82,47,71,43,57,61,80,46,75,65,87,68,81,63,18,41,32,40,37,30,52,71,51,86,43,78,93,78,39,54,70,72,55,45,52,48,28,51,50,27,51,57,69,30,35,36,88,68,12,37,42,35,42,35,39,73,43,72,44,99,87,68,48,76,44,52,14,18,34,32,24,31,44,38,80,82,70,27,31,46,43,80,78,48,72,35,76,94,29,44,96,55,50,69,61,55,55,68,44,68,63,66,82,80,83,82,80,87,88,127

Foldseek 3Di:
DDDQKFWACVLVCVVVVPDPTGAHALVCCPPLDQVSVQSSQQLFDDPNDGQNDDAPLQVVVLVVVLVVLVVVVAAFEEAEEQCSQVRHVVNSCVSNVPSHQAYEDEYQQQKWKWDDDPQKIFIGTPVLHTQWIGGSTMIGGLVDDDPCNVVVVVVCVVCSPPDIDMRGSYNPVLVVVCVVPVRYHYDYDDLLDADPDAATQEYEYAQHQAPVHDDLVSSLSSLLSNLNSHDAQGKYKYWHWDQDPVRDTAIWIWIWTQDVVQGATDTDDIGPNHGPCVVVRRPDGPPDPPDDDDD